Protein AF-C3XSW2-F1 (afdb_monomer_lite)

Radius of gyration: 33.27 Å; chains: 1; bounding box: 40×113×56 Å

Structure (mmCIF, N/CA/C/O backbone):
data_AF-C3XSW2-F1
#
_entry.id   AF-C3XSW2-F1
#
loop_
_atom_site.group_PDB
_atom_site.id
_atom_site.type_symbol
_atom_site.label_atom_id
_atom_site.label_alt_id
_atom_site.label_comp_id
_atom_site.label_asym_id
_atom_site.label_entity_id
_atom_site.label_seq_id
_atom_site.pdbx_PDB_ins_code
_atom_site.Cartn_x
_atom_site.Cartn_y
_atom_site.Cartn_z
_atom_site.occupancy
_atom_site.B_iso_or_equiv
_atom_site.auth_seq_id
_atom_site.auth_comp_id
_atom_site.auth_asym_id
_atom_site.auth_atom_id
_atom_site.pdbx_PDB_model_num
ATOM 1 N N . MET A 1 1 ? -19.775 25.892 4.297 1.00 33.25 1 MET A N 1
ATOM 2 C CA . MET A 1 1 ? -18.597 25.286 3.636 1.00 33.25 1 MET A CA 1
ATOM 3 C C . MET A 1 1 ? -18.849 23.801 3.428 1.00 33.25 1 MET A C 1
ATOM 5 O O . MET A 1 1 ? -18.968 23.072 4.405 1.00 33.25 1 MET A O 1
ATOM 9 N N . GLY A 1 2 ? -19.025 23.357 2.182 1.00 37.53 2 GLY A N 1
ATOM 10 C CA . GLY A 1 2 ? -19.194 21.934 1.876 1.00 37.53 2 GLY A CA 1
ATOM 11 C C . GLY A 1 2 ? -17.889 21.174 2.119 1.00 37.53 2 GLY A C 1
ATOM 12 O O . GLY A 1 2 ? -16.835 21.611 1.667 1.00 37.53 2 GLY A O 1
ATOM 13 N N . GLN A 1 3 ? -17.943 20.050 2.840 1.00 40.97 3 GLN A N 1
ATOM 14 C CA . GLN A 1 3 ? -16.803 19.138 2.960 1.00 40.97 3 GLN A CA 1
ATOM 15 C C . GLN A 1 3 ? -16.431 18.627 1.563 1.00 40.97 3 GLN A C 1
ATOM 17 O O . GLN A 1 3 ? -17.179 17.858 0.959 1.00 40.97 3 GLN A O 1
ATOM 22 N N . LEU A 1 4 ? -15.281 19.055 1.043 1.00 43.41 4 LEU A N 1
ATOM 23 C CA . LEU A 1 4 ? -14.754 18.550 -0.219 1.00 43.41 4 LEU A CA 1
ATOM 24 C C . LEU A 1 4 ? -14.381 17.070 -0.046 1.00 43.41 4 LEU A C 1
ATOM 26 O O . LEU A 1 4 ? -13.428 16.726 0.652 1.00 43.41 4 LEU A O 1
ATOM 30 N N . SER A 1 5 ? -15.139 16.176 -0.681 1.00 53.66 5 SER A N 1
ATOM 31 C CA . SER A 1 5 ? -14.777 14.761 -0.783 1.00 53.66 5 SER A CA 1
ATOM 32 C C . SER A 1 5 ? -13.482 14.590 -1.602 1.00 53.66 5 SER A C 1
ATOM 34 O O . SER A 1 5 ? -13.200 15.421 -2.479 1.00 53.66 5 SER A O 1
ATOM 36 N N . PRO A 1 6 ? -12.703 13.513 -1.369 1.00 58.25 6 PRO A N 1
ATOM 37 C CA . PRO A 1 6 ? -11.558 13.168 -2.212 1.00 58.25 6 PRO A CA 1
ATOM 38 C C . PRO A 1 6 ? -11.951 13.132 -3.694 1.00 58.25 6 PRO A C 1
ATOM 40 O O . PRO A 1 6 ? -13.031 12.629 -4.032 1.00 58.25 6 PRO A O 1
ATOM 43 N N . ARG A 1 7 ? -11.081 13.615 -4.598 1.00 63.88 7 ARG A N 1
ATOM 44 C CA . ARG A 1 7 ? -11.290 13.369 -6.035 1.00 63.88 7 ARG A CA 1
ATOM 45 C C . ARG A 1 7 ? -11.255 11.859 -6.236 1.00 63.88 7 ARG A C 1
ATOM 47 O O . ARG A 1 7 ? -10.303 11.193 -5.832 1.00 63.88 7 ARG A O 1
ATOM 54 N N . ARG A 1 8 ? -12.294 11.317 -6.876 1.00 65.19 8 ARG A N 1
ATOM 55 C CA . ARG A 1 8 ? -12.463 9.870 -7.082 1.00 65.19 8 ARG A CA 1
ATOM 56 C C . ARG A 1 8 ? -11.413 9.257 -8.007 1.00 65.19 8 ARG A C 1
ATOM 58 O O . ARG A 1 8 ? -11.541 8.071 -8.280 1.00 65.19 8 ARG A O 1
ATOM 65 N N . GLY A 1 9 ? -10.404 10.006 -8.452 1.00 67.50 9 GLY A N 1
ATOM 66 C CA . GLY A 1 9 ? -9.441 9.587 -9.460 1.00 67.50 9 GLY A CA 1
ATOM 67 C C . GLY A 1 9 ? -10.068 9.355 -10.828 1.00 67.50 9 GLY A C 1
ATOM 68 O O . GLY A 1 9 ? -11.287 9.413 -10.994 1.00 67.50 9 GLY A O 1
ATOM 69 N N . TYR A 1 10 ? -9.215 9.059 -11.800 1.00 78.94 10 TYR A N 1
ATOM 70 C CA . TYR A 1 10 ? -9.630 8.565 -13.106 1.00 78.94 10 TYR A CA 1
ATOM 71 C C . TYR A 1 10 ? -10.272 7.176 -12.991 1.00 78.94 10 TYR A C 1
ATOM 73 O O . TYR A 1 10 ? -10.196 6.503 -11.955 1.00 78.94 10 TYR A O 1
ATOM 81 N N . ASP A 1 11 ? -10.894 6.717 -14.074 1.00 84.56 11 ASP A N 1
ATOM 82 C CA . ASP A 1 11 ? -11.425 5.362 -14.135 1.00 84.56 11 ASP A CA 1
ATOM 83 C C . ASP A 1 11 ? -10.341 4.293 -13.994 1.00 84.56 11 ASP A C 1
ATOM 85 O O . ASP A 1 11 ? -9.171 4.493 -14.330 1.00 84.56 11 ASP A O 1
ATOM 89 N N . TRP A 1 12 ? -10.745 3.123 -13.491 1.00 89.25 12 TRP A N 1
ATOM 90 C CA . TRP A 1 12 ? -9.833 1.989 -13.425 1.00 89.25 12 TRP A CA 1
ATOM 91 C C . TRP A 1 12 ? -9.467 1.536 -14.833 1.00 89.25 12 TRP A C 1
ATOM 93 O O . TRP A 1 12 ? -10.337 1.163 -15.621 1.00 89.25 12 TRP A O 1
ATOM 103 N N . LYS A 1 13 ? -8.169 1.483 -15.106 1.00 91.44 13 LYS A N 1
ATOM 104 C CA . LYS A 1 13 ? -7.615 0.973 -16.356 1.00 91.44 13 LYS A CA 1
ATOM 105 C C . LYS A 1 13 ? -7.117 -0.446 -16.140 1.00 91.44 13 LYS A C 1
ATOM 107 O O . LYS A 1 13 ? -6.453 -0.730 -15.144 1.00 91.44 13 LYS A O 1
ATOM 112 N N . ARG A 1 14 ? -7.465 -1.349 -17.054 1.00 93.31 14 ARG A N 1
ATOM 113 C CA . ARG A 1 14 ? -6.953 -2.721 -17.038 1.00 93.31 14 ARG A CA 1
ATOM 114 C C . ARG A 1 14 ? -5.487 -2.720 -17.467 1.00 93.31 14 ARG A C 1
ATOM 116 O O . ARG A 1 14 ? -5.123 -2.022 -18.407 1.00 93.31 14 ARG A O 1
ATOM 123 N N . THR A 1 15 ? -4.685 -3.548 -16.812 1.00 94.75 15 THR A N 1
ATOM 124 C CA . THR A 1 15 ? -3.288 -3.812 -17.167 1.00 94.75 15 THR A CA 1
ATOM 125 C C . THR A 1 15 ? -3.147 -5.276 -17.582 1.00 94.75 15 THR A C 1
ATOM 127 O O . THR A 1 15 ? -3.864 -6.147 -17.079 1.00 94.75 15 THR A O 1
ATOM 130 N N . ASP A 1 16 ? -2.256 -5.550 -18.533 1.00 95.62 16 ASP A N 1
ATOM 131 C CA . ASP A 1 16 ? -1.905 -6.901 -18.973 1.00 95.62 16 ASP A CA 1
ATOM 132 C C . ASP A 1 16 ? -1.321 -7.746 -17.828 1.00 95.62 16 ASP A C 1
ATOM 134 O O . ASP A 1 16 ? -0.853 -7.218 -16.819 1.00 95.62 16 ASP A O 1
ATOM 138 N N . GLY A 1 17 ? -1.337 -9.071 -17.990 1.00 95.44 17 GLY A N 1
ATOM 139 C CA . GLY A 1 17 ? -0.829 -10.028 -17.005 1.00 95.44 17 GLY A CA 1
ATOM 140 C C . GLY A 1 17 ? -1.899 -10.620 -16.082 1.00 95.44 17 GLY A C 1
ATOM 141 O O . GLY A 1 17 ? -3.091 -10.322 -16.181 1.00 95.44 17 GLY A O 1
ATOM 142 N N . ALA A 1 18 ? -1.455 -11.516 -15.196 1.00 97.44 18 ALA A N 1
ATOM 143 C CA . ALA A 1 18 ? -2.311 -12.198 -14.232 1.00 97.44 18 ALA A CA 1
ATOM 144 C C . ALA A 1 18 ? -1.595 -12.393 -12.889 1.00 97.44 18 ALA A C 1
ATOM 146 O O . ALA A 1 18 ? -0.602 -13.120 -12.795 1.00 97.44 18 ALA A O 1
ATOM 147 N N . LEU A 1 19 ? -2.120 -11.774 -11.833 1.00 98.44 19 LEU A N 1
ATOM 148 C CA . LEU A 1 19 ? -1.559 -11.835 -10.480 1.00 98.44 19 LEU A CA 1
ATOM 149 C C . LEU A 1 19 ? -2.579 -12.392 -9.481 1.00 98.44 19 LEU A C 1
ATOM 151 O O . LEU A 1 19 ? -3.741 -12.589 -9.801 1.00 98.44 19 LEU A O 1
ATOM 155 N N . LYS A 1 20 ? -2.150 -12.667 -8.248 1.00 97.88 20 LYS A N 1
ATOM 156 C CA . LYS A 1 20 ? -3.050 -12.852 -7.092 1.00 97.88 20 LYS A CA 1
ATOM 157 C C . LYS A 1 20 ? -2.944 -11.708 -6.087 1.00 97.88 20 LYS A C 1
ATOM 159 O O . LYS A 1 20 ? -3.808 -11.556 -5.228 1.00 97.88 20 LYS A O 1
ATOM 164 N N . HIS A 1 21 ? -1.840 -10.969 -6.141 1.00 98.19 21 HIS A N 1
ATOM 165 C CA . HIS A 1 21 ? -1.529 -9.867 -5.251 1.00 98.19 21 HIS A CA 1
ATOM 166 C C . HIS A 1 21 ? -0.540 -8.926 -5.937 1.00 98.19 21 HIS A C 1
ATOM 168 O O . HIS A 1 21 ? 0.328 -9.381 -6.683 1.00 98.19 21 HIS A O 1
ATOM 174 N N . VAL A 1 22 ? -0.726 -7.633 -5.706 1.00 98.38 22 VAL A N 1
ATOM 175 C CA . VAL A 1 22 ? 0.028 -6.529 -6.297 1.00 98.38 22 VAL A CA 1
ATOM 176 C C . VAL A 1 22 ? 0.293 -5.517 -5.191 1.00 98.38 22 VAL A C 1
ATOM 178 O O . VAL A 1 22 ? -0.558 -5.371 -4.312 1.00 98.38 22 VAL A O 1
ATOM 181 N N . SER A 1 23 ? 1.444 -4.859 -5.248 1.00 98.44 23 SER A N 1
ATOM 182 C CA . SER A 1 23 ? 1.790 -3.736 -4.387 1.00 98.44 23 SER A CA 1
ATOM 183 C C . SER A 1 23 ? 2.544 -2.665 -5.173 1.00 98.44 23 SER A C 1
ATOM 185 O O . SER A 1 23 ? 3.194 -2.971 -6.179 1.00 98.44 23 SER A O 1
ATOM 187 N N . VAL A 1 24 ? 2.399 -1.412 -4.748 1.00 97.50 24 VAL A N 1
ATOM 188 C CA . VAL A 1 24 ? 2.949 -0.223 -5.403 1.00 97.50 24 VAL A CA 1
ATOM 189 C C . VAL A 1 24 ? 3.649 0.681 -4.388 1.00 97.50 24 VAL A C 1
ATOM 191 O O . VAL A 1 24 ? 3.133 0.944 -3.309 1.00 97.50 24 VAL A O 1
ATOM 194 N N . GLY A 1 25 ? 4.810 1.196 -4.774 1.00 96.56 25 GLY A N 1
ATOM 195 C CA . GLY A 1 25 ? 5.536 2.257 -4.079 1.00 96.56 25 GLY A CA 1
ATOM 196 C C . GLY A 1 25 ? 6.608 2.833 -5.002 1.00 96.56 25 GLY A C 1
ATOM 197 O O . GLY A 1 25 ? 6.670 2.456 -6.175 1.00 96.56 25 GLY A O 1
ATOM 198 N N . ALA A 1 26 ? 7.488 3.698 -4.496 1.00 94.44 26 ALA A N 1
ATOM 199 C CA . ALA A 1 26 ? 8.492 4.344 -5.349 1.00 94.44 26 ALA A CA 1
ATOM 200 C C . ALA A 1 26 ? 9.531 3.355 -5.923 1.00 94.44 26 ALA A C 1
ATOM 202 O O . ALA A 1 26 ? 10.081 3.598 -6.996 1.00 94.44 26 ALA A O 1
ATOM 203 N N . ALA A 1 27 ? 9.723 2.181 -5.304 1.00 96.56 27 ALA A N 1
ATOM 204 C CA . ALA A 1 27 ? 10.510 1.082 -5.884 1.00 96.56 27 ALA A CA 1
ATOM 205 C C . ALA A 1 27 ? 9.772 0.332 -7.025 1.00 96.56 27 ALA A C 1
ATOM 207 O O . ALA A 1 27 ? 10.235 -0.703 -7.520 1.00 96.56 27 ALA A O 1
ATOM 208 N N . GLY A 1 28 ? 8.626 0.863 -7.453 1.00 96.88 28 GLY A N 1
ATOM 209 C CA . GLY A 1 28 ? 7.806 0.442 -8.577 1.00 96.88 28 GLY A CA 1
ATOM 210 C C . GLY A 1 28 ? 6.669 -0.503 -8.213 1.00 96.88 28 GLY A C 1
ATOM 211 O O . GLY A 1 28 ? 6.340 -0.728 -7.050 1.00 96.88 28 GLY A O 1
ATOM 212 N N . VAL A 1 29 ? 6.035 -1.070 -9.237 1.00 98.06 29 VAL A N 1
ATOM 213 C CA . VAL A 1 29 ? 4.895 -1.975 -9.060 1.00 98.06 29 VAL A CA 1
ATOM 214 C C . VAL A 1 29 ? 5.380 -3.416 -9.101 1.00 98.06 29 VAL A C 1
ATOM 216 O O . VAL A 1 29 ? 5.974 -3.872 -10.082 1.00 98.06 29 VAL A O 1
ATOM 219 N N . TRP A 1 30 ? 5.092 -4.154 -8.036 1.00 98.69 30 TRP A N 1
ATOM 220 C CA . TRP A 1 30 ? 5.464 -5.553 -7.882 1.00 98.69 30 TRP A CA 1
ATOM 221 C C . TRP A 1 30 ? 4.235 -6.418 -7.660 1.00 98.69 30 TRP A C 1
ATOM 223 O O . TRP A 1 30 ? 3.189 -5.968 -7.200 1.00 98.69 30 TRP A O 1
ATOM 233 N N . GLY A 1 31 ? 4.355 -7.702 -7.968 1.00 98.62 31 GLY A N 1
ATOM 234 C CA . GLY A 1 31 ? 3.256 -8.626 -7.775 1.00 98.62 31 GLY A CA 1
ATOM 235 C C . GLY A 1 31 ? 3.684 -10.072 -7.681 1.00 98.62 31 GLY A C 1
ATOM 236 O O . GLY A 1 31 ? 4.779 -10.460 -8.083 1.00 98.62 31 GLY A O 1
ATOM 237 N N . VAL A 1 32 ? 2.776 -10.887 -7.159 1.00 98.75 32 VAL A N 1
ATOM 238 C CA . VAL A 1 32 ? 2.910 -12.343 -7.142 1.00 98.75 32 VAL A CA 1
ATOM 239 C C . VAL A 1 32 ? 1.697 -12.985 -7.790 1.00 98.75 32 VAL A C 1
ATOM 241 O O . VAL A 1 32 ? 0.566 -12.533 -7.597 1.00 98.75 32 VAL A O 1
ATOM 244 N N . ASN A 1 33 ? 1.905 -14.061 -8.545 1.00 98.38 33 ASN A N 1
ATOM 245 C CA . ASN A 1 33 ? 0.813 -14.825 -9.152 1.00 98.38 33 ASN A CA 1
ATOM 246 C C . ASN A 1 33 ? 0.352 -15.999 -8.267 1.00 98.38 33 ASN A C 1
ATOM 248 O O . ASN A 1 33 ? 0.892 -16.257 -7.186 1.00 98.38 33 ASN A O 1
ATOM 252 N N . LYS A 1 34 ? -0.666 -16.743 -8.722 1.00 97.44 34 LYS A N 1
ATOM 253 C CA . LYS A 1 34 ? -1.222 -17.894 -7.985 1.00 97.44 34 LYS A CA 1
ATOM 254 C C . LYS A 1 34 ? -0.196 -18.992 -7.664 1.00 97.44 34 LYS A C 1
ATOM 256 O O . LYS A 1 34 ? -0.322 -19.642 -6.633 1.00 97.44 34 LYS A O 1
ATOM 261 N N . HIS A 1 35 ? 0.847 -19.132 -8.483 1.00 97.81 35 HIS A N 1
ATOM 262 C CA . HIS A 1 35 ? 1.946 -20.089 -8.301 1.00 97.81 35 HIS A CA 1
ATOM 263 C C . HIS A 1 35 ? 3.098 -19.543 -7.439 1.00 97.81 35 HIS A C 1
ATOM 265 O O . HIS A 1 35 ? 4.119 -20.213 -7.271 1.00 97.81 35 HIS A O 1
ATOM 271 N N . GLY A 1 36 ? 2.947 -18.323 -6.917 1.00 98.31 36 GLY A N 1
ATOM 272 C CA . GLY A 1 36 ? 3.938 -17.626 -6.107 1.00 98.31 36 GLY A CA 1
ATOM 273 C C . GLY A 1 36 ? 5.116 -17.055 -6.892 1.00 98.31 36 GLY A C 1
ATOM 274 O O . GLY A 1 36 ? 6.075 -16.616 -6.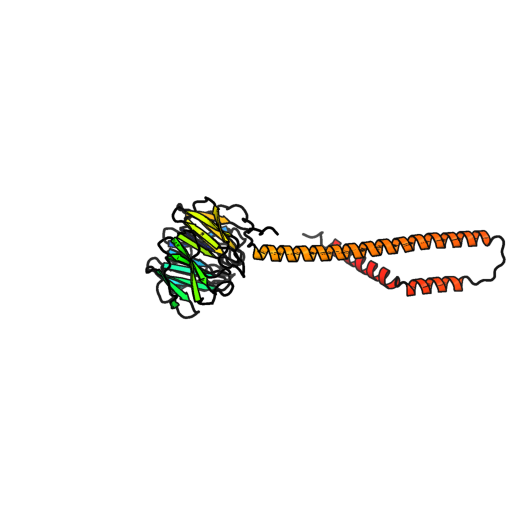269 1.00 98.31 36 GLY A O 1
ATOM 275 N N . MET A 1 37 ? 5.065 -17.055 -8.228 1.00 98.75 37 MET A N 1
ATOM 276 C CA . MET A 1 37 ? 6.089 -16.400 -9.046 1.00 98.75 37 MET A CA 1
ATOM 277 C C . MET A 1 37 ? 5.993 -14.886 -8.862 1.00 98.75 37 MET A C 1
ATOM 279 O O . MET A 1 37 ? 4.883 -14.351 -8.787 1.00 98.75 37 MET A O 1
ATOM 283 N N . ILE A 1 38 ? 7.148 -14.232 -8.783 1.00 98.88 38 ILE A N 1
ATOM 284 C CA . ILE A 1 38 ? 7.284 -12.807 -8.483 1.00 98.88 38 ILE A CA 1
ATOM 285 C C . ILE A 1 38 ? 7.515 -12.052 -9.788 1.00 98.88 38 ILE A C 1
ATOM 287 O O . ILE A 1 38 ? 8.287 -12.504 -10.636 1.00 98.88 38 ILE A O 1
ATOM 291 N N . TYR A 1 39 ? 6.871 -10.900 -9.934 1.00 98.81 39 TYR A N 1
ATOM 292 C CA . TYR A 1 39 ? 7.017 -10.039 -11.097 1.00 98.81 39 TYR A CA 1
ATOM 293 C C . TYR A 1 39 ? 7.201 -8.583 -10.688 1.00 98.81 39 TYR A C 1
ATOM 295 O O . TYR A 1 39 ? 6.577 -8.114 -9.738 1.00 98.81 39 TYR A O 1
ATOM 303 N N . TYR A 1 40 ? 8.026 -7.882 -11.455 1.00 98.62 40 TYR A N 1
ATOM 304 C CA . TYR A 1 40 ? 8.210 -6.437 -11.416 1.00 98.62 40 TYR A CA 1
ATOM 305 C C . TYR A 1 40 ? 7.647 -5.818 -12.702 1.00 98.62 40 TYR A C 1
ATOM 307 O O . TYR A 1 40 ? 7.827 -6.381 -13.786 1.00 98.62 40 TYR A O 1
ATOM 315 N N . ARG A 1 41 ? 6.957 -4.679 -12.603 1.00 98.06 41 ARG A N 1
ATOM 316 C CA . ARG A 1 41 ? 6.446 -3.929 -13.755 1.00 98.06 41 ARG A CA 1
ATOM 317 C C . ARG A 1 41 ? 7.526 -2.976 -14.267 1.00 98.06 41 ARG A C 1
ATOM 319 O O . ARG A 1 41 ? 7.775 -1.928 -13.676 1.00 98.06 41 ARG A O 1
ATOM 326 N N . VAL A 1 42 ? 8.149 -3.330 -15.385 1.00 97.56 42 VAL A N 1
ATOM 327 C CA . VAL A 1 42 ? 9.257 -2.570 -15.979 1.00 97.56 42 VAL A CA 1
ATOM 328 C C . VAL A 1 42 ? 8.828 -1.139 -16.299 1.00 97.56 42 VAL A C 1
ATOM 330 O O . VAL A 1 42 ? 7.775 -0.934 -16.903 1.00 97.56 42 VAL A O 1
ATOM 333 N N . GLY A 1 43 ? 9.662 -0.172 -15.907 1.00 95.88 43 GLY A N 1
ATOM 334 C CA . GLY A 1 43 ? 9.453 1.255 -16.162 1.00 95.88 43 GLY A CA 1
ATOM 335 C C . GLY A 1 43 ? 8.613 1.980 -15.109 1.00 95.88 43 GLY A C 1
ATOM 336 O O . GLY A 1 43 ? 8.148 3.071 -15.393 1.00 95.88 43 GLY A O 1
ATOM 337 N N . THR A 1 44 ? 8.384 1.383 -13.932 1.00 96.25 44 THR A N 1
ATOM 338 C CA . THR A 1 44 ? 7.597 2.002 -12.839 1.00 96.25 44 THR A CA 1
ATOM 339 C C . THR A 1 44 ? 8.431 2.441 -11.634 1.00 96.25 44 THR A C 1
ATOM 341 O O . THR A 1 44 ? 7.885 2.944 -10.661 1.00 96.25 44 THR A O 1
ATOM 344 N N . TYR A 1 45 ? 9.746 2.211 -11.648 1.00 96.44 45 TYR A N 1
ATOM 345 C CA . TYR A 1 45 ? 10.625 2.660 -10.565 1.00 96.44 45 TYR A CA 1
ATOM 346 C C . TYR A 1 45 ? 10.774 4.181 -10.614 1.00 96.44 45 TYR A C 1
ATOM 348 O O . TYR A 1 45 ? 11.025 4.722 -11.687 1.00 96.44 45 TYR A O 1
ATOM 356 N N . GLY A 1 46 ? 10.642 4.858 -9.474 1.00 93.38 46 GLY A N 1
ATOM 357 C CA . GLY A 1 46 ? 10.761 6.315 -9.349 1.00 93.38 46 GLY A CA 1
ATOM 358 C C . GLY A 1 46 ? 9.591 7.105 -9.943 1.00 93.38 46 GLY A C 1
ATOM 359 O O . GLY A 1 46 ? 9.297 8.194 -9.466 1.00 93.38 46 GLY A O 1
ATOM 360 N N . ASP A 1 47 ? 8.883 6.538 -10.918 1.00 91.25 47 ASP A N 1
ATOM 361 C CA . ASP A 1 47 ? 7.681 7.105 -11.515 1.00 91.25 47 ASP A CA 1
ATOM 362 C C . ASP A 1 47 ? 6.495 6.154 -11.341 1.00 91.25 47 ASP A C 1
ATOM 364 O O . ASP A 1 47 ? 6.244 5.243 -12.136 1.00 91.25 47 ASP A O 1
ATOM 368 N N . GLU A 1 48 ? 5.721 6.391 -10.287 1.00 87.31 48 GLU A N 1
ATOM 369 C CA . GLU A 1 48 ? 4.500 5.633 -10.052 1.00 87.31 48 GLU A CA 1
ATOM 370 C C . GLU A 1 48 ? 3.432 5.959 -11.113 1.00 87.31 48 GLU A C 1
ATOM 372 O O . GLU A 1 48 ? 2.573 5.125 -11.407 1.00 87.31 48 GLU A O 1
ATOM 377 N N . ASN A 1 49 ? 3.436 7.147 -11.734 1.00 86.44 49 ASN A N 1
ATOM 378 C CA . ASN A 1 49 ? 2.456 7.539 -12.762 1.00 86.44 49 ASN A CA 1
ATOM 379 C C . ASN A 1 49 ? 2.620 6.739 -14.053 1.00 86.44 49 ASN A C 1
ATOM 381 O O . ASN A 1 49 ? 1.606 6.424 -14.689 1.00 86.44 49 ASN A O 1
ATOM 385 N N . SER A 1 50 ? 3.832 6.269 -14.340 1.00 89.75 50 SER A N 1
ATOM 386 C CA . SER A 1 50 ? 4.109 5.330 -15.421 1.00 89.75 50 SER A CA 1
ATOM 387 C C . SER A 1 50 ? 3.141 4.141 -15.448 1.00 89.75 50 SER A C 1
ATOM 389 O O . SER A 1 50 ? 2.809 3.496 -14.445 1.00 89.75 50 SER A O 1
ATOM 391 N N . VAL A 1 51 ? 2.667 3.816 -16.648 1.00 86.44 51 VAL A N 1
ATOM 392 C CA . VAL A 1 51 ? 1.883 2.597 -16.907 1.00 86.44 51 VAL A CA 1
ATOM 393 C C . VAL A 1 51 ? 2.769 1.343 -16.950 1.00 86.44 51 VAL A C 1
ATOM 395 O O . VAL A 1 51 ? 2.276 0.218 -16.798 1.00 86.44 51 VAL A O 1
ATOM 398 N N . GLY A 1 52 ? 4.082 1.532 -17.117 1.00 93.19 52 GLY A N 1
ATOM 399 C CA . GLY A 1 52 ? 5.063 0.480 -17.347 1.00 93.19 52 GLY A CA 1
ATOM 400 C C . GLY A 1 52 ? 4.830 -0.306 -18.641 1.00 93.19 52 GLY A C 1
ATOM 401 O O . GLY A 1 52 ? 3.735 -0.327 -19.204 1.00 93.19 52 GLY A O 1
ATOM 402 N N . SER A 1 53 ? 5.861 -1.008 -19.102 1.00 94.00 53 SER A N 1
ATOM 403 C CA . SER A 1 53 ? 5.844 -1.677 -20.410 1.00 94.00 53 SER A CA 1
ATOM 404 C C . SER A 1 53 ? 5.493 -3.163 -20.342 1.00 94.00 53 SER A C 1
ATOM 406 O O . SER A 1 53 ? 4.735 -3.657 -21.170 1.00 94.00 53 SER A O 1
ATOM 408 N N . ARG A 1 54 ? 6.034 -3.900 -19.362 1.00 96.56 54 ARG A N 1
ATOM 409 C CA . ARG A 1 54 ? 5.834 -5.355 -19.234 1.00 96.56 54 ARG A CA 1
ATOM 410 C C . ARG A 1 54 ? 6.086 -5.869 -17.823 1.00 96.56 54 ARG A C 1
ATOM 412 O O . ARG A 1 54 ? 6.765 -5.226 -17.025 1.00 96.56 54 ARG A O 1
ATOM 419 N N . TRP A 1 55 ? 5.611 -7.079 -17.543 1.00 98.31 55 TRP A N 1
ATOM 420 C CA . TRP A 1 55 ? 5.984 -7.828 -16.342 1.00 98.31 55 TRP A CA 1
ATOM 421 C C . TRP A 1 55 ? 7.286 -8.606 -16.562 1.00 98.31 55 TRP A C 1
ATOM 423 O O . TRP A 1 55 ? 7.377 -9.457 -17.445 1.00 98.31 55 TRP A O 1
ATOM 433 N N . GLN A 1 56 ? 8.301 -8.333 -15.747 1.00 98.31 56 GLN A N 1
ATOM 434 C CA . GLN A 1 56 ? 9.556 -9.077 -15.699 1.00 98.31 56 GLN A CA 1
ATOM 435 C C . GLN A 1 56 ? 9.530 -10.056 -14.529 1.00 98.31 56 GLN A C 1
ATOM 437 O O . GLN A 1 56 ? 9.273 -9.656 -13.395 1.00 98.31 56 GLN A O 1
ATOM 442 N N . SER A 1 57 ? 9.816 -11.334 -14.785 1.00 98.38 57 SER A N 1
ATOM 443 C CA . SER A 1 57 ? 9.946 -12.331 -13.722 1.00 98.38 57 SER A CA 1
ATOM 444 C C . SER A 1 57 ? 11.160 -12.037 -12.847 1.00 98.38 57 SER A C 1
ATOM 446 O O . SER A 1 57 ? 12.256 -11.808 -13.360 1.00 98.38 57 SER A O 1
ATOM 448 N N . VAL A 1 58 ? 10.979 -12.132 -11.536 1.00 98.69 58 VAL A N 1
ATOM 449 C CA . VAL A 1 58 ? 12.047 -11.992 -10.549 1.00 98.69 58 VAL A CA 1
ATOM 450 C C . VAL A 1 58 ? 12.183 -13.302 -9.779 1.00 98.69 58 VAL A C 1
ATOM 452 O O . VAL A 1 58 ? 11.192 -13.896 -9.356 1.00 98.69 58 VAL A O 1
ATOM 455 N N . ALA A 1 59 ? 13.420 -13.773 -9.608 1.00 98.12 59 ALA A N 1
ATOM 456 C CA . ALA A 1 59 ? 13.705 -15.028 -8.918 1.00 98.12 59 ALA A CA 1
ATOM 457 C C . ALA A 1 59 ? 13.156 -15.041 -7.480 1.00 98.12 59 ALA A C 1
ATOM 459 O O . ALA A 1 59 ? 13.236 -14.040 -6.764 1.00 98.12 59 ALA A O 1
ATOM 460 N N . GLY A 1 60 ? 12.650 -16.200 -7.053 1.00 97.88 60 GLY A N 1
ATOM 461 C CA . GLY A 1 60 ? 12.057 -16.428 -5.734 1.00 97.88 60 GLY A CA 1
ATOM 462 C C . GLY A 1 60 ? 10.600 -16.887 -5.811 1.00 97.88 60 GLY A C 1
ATOM 463 O O . GLY A 1 60 ? 10.002 -16.947 -6.887 1.00 97.88 60 GLY A O 1
ATOM 464 N N . ARG A 1 61 ? 10.024 -17.239 -4.654 1.00 98.56 61 ARG A N 1
ATOM 465 C CA . ARG A 1 61 ? 8.606 -17.604 -4.533 1.00 98.56 61 ARG A CA 1
ATOM 466 C C . ARG A 1 61 ? 7.985 -16.982 -3.290 1.00 98.56 61 ARG A C 1
ATOM 468 O O . ARG A 1 61 ? 8.432 -17.254 -2.179 1.00 98.56 61 ARG A O 1
ATOM 475 N N . LEU A 1 62 ? 6.934 -16.189 -3.479 1.00 98.81 62 LEU A N 1
ATOM 476 C CA . LEU A 1 62 ? 6.254 -15.462 -2.407 1.00 98.81 62 LEU A CA 1
ATOM 477 C C . LEU A 1 62 ? 4.733 -15.620 -2.493 1.00 98.81 62 LEU A C 1
ATOM 479 O O . LEU A 1 62 ? 4.150 -15.855 -3.552 1.00 98.81 62 LEU A O 1
ATOM 483 N N . THR A 1 63 ? 4.064 -15.503 -1.354 1.00 98.56 63 THR A N 1
ATOM 484 C CA . THR A 1 63 ? 2.602 -15.475 -1.260 1.00 98.56 63 THR A CA 1
ATOM 485 C C . THR A 1 63 ? 2.048 -14.065 -1.133 1.00 98.56 63 THR A C 1
ATOM 487 O O . THR A 1 63 ? 0.905 -13.848 -1.542 1.00 98.56 63 THR A O 1
ATOM 490 N N . HIS A 1 64 ? 2.861 -13.130 -0.645 1.00 98.69 64 HIS A N 1
ATOM 491 C CA . HIS A 1 64 ? 2.534 -11.726 -0.443 1.00 98.69 64 HIS A CA 1
ATOM 492 C C . HIS A 1 64 ? 3.806 -10.877 -0.591 1.00 98.69 64 HIS A C 1
ATOM 494 O O . HIS A 1 64 ? 4.899 -11.356 -0.272 1.00 98.69 64 HIS A O 1
ATOM 500 N N . ILE A 1 65 ? 3.667 -9.656 -1.103 1.00 98.81 65 ILE A N 1
ATOM 501 C CA . ILE A 1 65 ? 4.770 -8.743 -1.418 1.00 98.81 65 ILE A CA 1
ATOM 502 C C . ILE A 1 65 ? 4.296 -7.315 -1.158 1.00 98.81 65 ILE A C 1
ATOM 504 O O . ILE A 1 65 ? 3.170 -6.997 -1.517 1.00 98.81 65 ILE A O 1
ATOM 508 N N . SER A 1 66 ? 5.131 -6.485 -0.545 1.00 98.81 66 SER A N 1
ATOM 509 C CA . SER A 1 66 ? 4.830 -5.078 -0.285 1.00 98.81 66 SER A CA 1
ATOM 510 C C . SER A 1 66 ? 6.044 -4.211 -0.611 1.00 98.81 66 SER A C 1
ATOM 512 O O . SER A 1 66 ? 7.194 -4.641 -0.433 1.00 98.81 66 SER A O 1
ATOM 514 N N . VAL A 1 67 ? 5.783 -3.031 -1.168 1.00 98.38 67 VAL A N 1
ATOM 515 C CA . VAL A 1 67 ? 6.780 -2.167 -1.802 1.00 98.38 67 VAL A CA 1
ATOM 516 C C . VAL A 1 67 ? 6.880 -0.835 -1.065 1.00 98.38 67 VAL A C 1
ATOM 518 O O . VAL A 1 67 ? 5.905 -0.113 -0.912 1.00 98.38 67 VAL A O 1
ATOM 521 N N . GLY A 1 68 ? 8.093 -0.512 -0.626 1.00 96.56 68 GLY A N 1
ATOM 522 C CA . GLY A 1 68 ? 8.440 0.766 -0.022 1.00 96.56 68 GLY A CA 1
ATOM 523 C C . GLY A 1 68 ? 8.971 1.778 -1.040 1.00 96.56 68 GLY A C 1
ATOM 524 O O . GLY A 1 68 ? 8.768 1.666 -2.252 1.00 96.56 68 GLY A O 1
ATOM 525 N N . ARG A 1 69 ? 9.723 2.754 -0.533 1.00 93.00 69 ARG A N 1
ATOM 526 C CA . ARG A 1 69 ? 10.424 3.757 -1.341 1.00 93.00 69 ARG A CA 1
ATOM 527 C C . ARG A 1 69 ? 11.544 3.135 -2.183 1.00 93.00 69 ARG A C 1
ATOM 529 O O . ARG A 1 69 ? 11.660 3.394 -3.370 1.00 93.00 69 ARG A O 1
ATOM 536 N N . ASP A 1 70 ? 1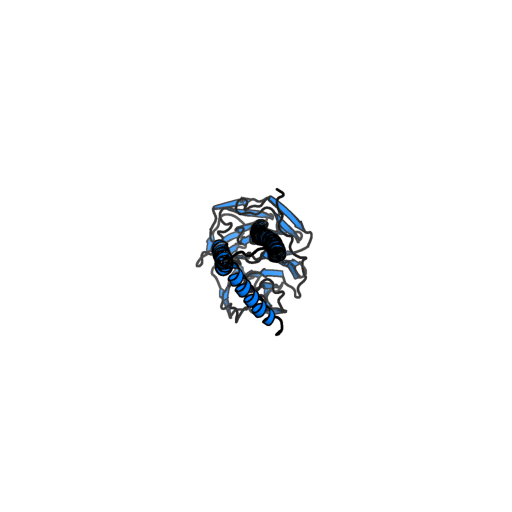2.364 2.312 -1.546 1.00 91.25 70 ASP A N 1
ATOM 537 C CA . ASP A 1 70 ? 13.588 1.702 -2.088 1.00 91.25 70 ASP A CA 1
ATOM 538 C C . ASP A 1 70 ? 13.769 0.251 -1.598 1.00 91.25 70 ASP A C 1
ATOM 540 O O . ASP A 1 70 ? 14.785 -0.400 -1.841 1.00 91.25 70 ASP A O 1
ATOM 544 N N . VAL A 1 71 ? 12.760 -0.285 -0.910 1.00 96.38 71 VAL A N 1
ATOM 545 C CA . VAL A 1 71 ? 12.761 -1.641 -0.361 1.00 96.38 71 VAL A CA 1
ATOM 546 C C . VAL A 1 71 ? 11.567 -2.427 -0.872 1.00 96.38 71 VAL A C 1
ATOM 548 O O . VAL A 1 71 ? 10.485 -1.893 -1.089 1.00 96.38 71 VAL A O 1
ATOM 551 N N . VAL A 1 72 ? 11.743 -3.738 -0.998 1.00 98.69 72 VAL A N 1
ATOM 552 C CA . VAL A 1 72 ? 10.648 -4.673 -1.261 1.00 98.69 72 VAL A CA 1
ATOM 553 C C . VAL A 1 72 ? 10.720 -5.775 -0.223 1.00 98.69 72 VAL A C 1
ATOM 555 O O . VAL A 1 72 ? 11.770 -6.395 -0.027 1.00 98.69 72 VAL A O 1
ATOM 558 N N . TRP A 1 73 ? 9.603 -6.018 0.449 1.00 98.88 73 TRP A N 1
ATOM 559 C CA . TRP A 1 73 ? 9.458 -7.087 1.425 1.00 98.88 73 TRP A CA 1
ATOM 560 C C . TRP A 1 73 ? 8.454 -8.108 0.930 1.00 98.88 73 TRP A C 1
ATOM 562 O O . TRP A 1 73 ? 7.543 -7.803 0.168 1.00 98.88 73 TRP A O 1
ATOM 572 N N . GLY A 1 74 ? 8.597 -9.342 1.384 1.00 98.81 74 GLY A N 1
ATOM 573 C CA . GLY A 1 74 ? 7.614 -10.361 1.085 1.00 98.81 74 GLY A CA 1
ATOM 574 C C . GLY A 1 74 ? 7.699 -11.551 2.009 1.00 98.81 74 GLY A C 1
ATOM 575 O O . GLY A 1 74 ? 8.682 -11.756 2.723 1.00 98.81 74 GLY A O 1
ATOM 576 N N . VAL A 1 75 ? 6.642 -12.352 1.976 1.00 98.88 75 VAL A N 1
ATOM 577 C CA . VAL A 1 75 ? 6.566 -13.601 2.730 1.00 98.88 75 VAL A CA 1
ATOM 578 C C . VAL A 1 75 ? 6.276 -14.777 1.810 1.00 98.88 75 VAL A C 1
ATOM 580 O O . VAL A 1 75 ? 5.583 -14.651 0.801 1.00 98.88 75 VAL A O 1
ATOM 583 N N . SER A 1 76 ? 6.853 -15.927 2.137 1.00 98.81 76 SER A N 1
ATOM 584 C CA . SER A 1 76 ? 6.683 -17.184 1.395 1.00 98.81 76 SER A CA 1
ATOM 585 C C . SER A 1 76 ? 5.464 -17.986 1.870 1.00 98.81 76 SER A C 1
ATOM 587 O O . SER A 1 76 ? 4.685 -17.531 2.705 1.00 98.81 76 SER A O 1
ATOM 589 N N . ALA A 1 77 ? 5.265 -19.186 1.320 1.00 98.31 77 ALA A N 1
ATOM 590 C CA . ALA A 1 77 ? 4.190 -20.084 1.751 1.00 98.31 77 ALA A CA 1
ATOM 591 C C . ALA A 1 77 ? 4.399 -20.635 3.173 1.00 98.31 77 ALA A C 1
ATOM 593 O O . ALA A 1 77 ? 3.423 -20.901 3.867 1.00 98.31 77 ALA A O 1
ATOM 594 N N . ASP A 1 78 ? 5.654 -20.732 3.623 1.00 98.38 78 ASP A N 1
ATOM 595 C CA . ASP A 1 78 ? 6.030 -21.231 4.954 1.00 98.38 78 ASP A CA 1
ATOM 596 C C . ASP A 1 78 ? 6.107 -20.122 6.021 1.00 98.38 78 ASP A C 1
ATOM 598 O O . ASP A 1 78 ? 6.738 -20.293 7.075 1.00 98.38 78 ASP A O 1
ATOM 602 N N . ASP A 1 79 ? 5.505 -18.966 5.725 1.00 98.81 79 ASP A N 1
ATOM 603 C CA . ASP A 1 79 ? 5.556 -17.719 6.492 1.00 98.81 79 ASP A CA 1
ATOM 604 C C . ASP A 1 79 ? 6.990 -17.153 6.674 1.00 98.81 79 ASP A C 1
ATOM 606 O O . ASP A 1 79 ? 7.208 -16.285 7.516 1.00 98.81 79 ASP A O 1
ATOM 610 N N . ASN A 1 80 ? 8.001 -17.613 5.915 1.00 98.88 80 ASN A N 1
ATOM 611 C CA . ASN A 1 80 ? 9.350 -17.019 5.978 1.00 98.88 80 ASN A CA 1
ATOM 612 C C . ASN A 1 80 ? 9.361 -15.622 5.352 1.00 98.88 80 ASN A C 1
ATOM 614 O O . ASN A 1 80 ? 8.758 -15.434 4.294 1.00 98.88 80 ASN A O 1
ATOM 618 N N . ILE A 1 81 ? 10.093 -14.700 5.978 1.00 98.88 81 ILE A N 1
ATOM 619 C CA . ILE A 1 81 ? 10.167 -13.281 5.618 1.00 98.88 81 ILE A CA 1
ATOM 620 C C . ILE A 1 81 ? 11.428 -13.016 4.797 1.00 98.88 81 ILE A C 1
ATOM 622 O O . ILE A 1 81 ? 12.514 -13.488 5.145 1.00 98.88 81 ILE A O 1
ATOM 626 N N . TYR A 1 82 ? 11.294 -12.227 3.737 1.00 98.88 82 TYR A N 1
ATOM 627 C CA . TYR A 1 82 ? 12.392 -11.839 2.863 1.00 98.88 82 TYR A CA 1
ATOM 628 C C . TYR A 1 82 ? 12.363 -10.341 2.575 1.00 98.88 82 TYR A C 1
ATOM 630 O O . TYR A 1 82 ? 11.297 -9.759 2.379 1.00 98.88 82 TYR A O 1
ATOM 638 N N . ARG A 1 83 ? 13.552 -9.744 2.499 1.00 98.50 83 ARG A N 1
ATOM 639 C CA . ARG A 1 83 ? 13.784 -8.377 2.031 1.00 98.50 83 ARG A CA 1
ATOM 640 C C . ARG A 1 83 ? 14.649 -8.429 0.776 1.00 98.50 83 ARG A C 1
ATOM 642 O O . ARG A 1 83 ? 15.680 -9.104 0.770 1.00 98.50 83 ARG A O 1
ATOM 649 N N . ARG A 1 84 ? 14.231 -7.750 -0.289 1.00 98.12 84 ARG A N 1
ATOM 650 C CA . ARG A 1 84 ? 15.002 -7.624 -1.531 1.00 98.12 84 ARG A CA 1
ATOM 651 C C . ARG A 1 84 ? 16.204 -6.700 -1.303 1.00 98.12 84 ARG A C 1
ATOM 653 O O . ARG A 1 84 ? 16.117 -5.756 -0.523 1.00 98.12 84 ARG A O 1
ATOM 660 N N . THR A 1 85 ? 17.321 -6.967 -1.969 1.00 96.75 85 THR A N 1
ATOM 661 C CA . THR A 1 85 ? 18.553 -6.165 -1.889 1.00 96.75 85 THR A CA 1
ATOM 662 C C . THR A 1 85 ? 18.999 -5.677 -3.259 1.00 96.75 85 THR A C 1
ATOM 664 O O . THR A 1 85 ? 18.682 -6.300 -4.271 1.00 96.75 85 THR A O 1
ATOM 667 N N . GLY A 1 86 ? 19.773 -4.589 -3.281 1.00 96.50 86 GLY A N 1
ATOM 668 C CA . GLY A 1 86 ? 20.409 -4.061 -4.492 1.00 96.50 86 GLY A CA 1
ATOM 669 C C . GLY A 1 86 ? 19.461 -3.370 -5.470 1.00 96.50 86 GLY A C 1
ATOM 670 O O . GLY A 1 86 ? 19.823 -3.237 -6.634 1.00 96.50 86 GLY A O 1
ATOM 671 N N . ILE A 1 87 ? 18.256 -2.996 -5.025 1.00 96.94 87 ILE A N 1
ATOM 672 C CA . ILE A 1 87 ? 17.321 -2.185 -5.812 1.00 96.94 87 ILE A CA 1
ATOM 673 C C . ILE A 1 87 ? 17.936 -0.795 -6.001 1.00 96.94 87 ILE A C 1
ATOM 675 O O . ILE A 1 87 ? 18.382 -0.181 -5.035 1.00 96.94 87 ILE A O 1
ATOM 679 N N . SER A 1 88 ? 17.956 -0.312 -7.238 1.00 95.50 88 SER A N 1
ATOM 680 C CA . SER A 1 88 ? 18.358 1.050 -7.589 1.00 95.50 88 SER A CA 1
ATOM 681 C C . SER A 1 88 ? 17.694 1.477 -8.896 1.00 95.50 88 SER A C 1
ATOM 683 O O . SER A 1 88 ? 17.055 0.664 -9.564 1.00 95.50 88 SER A O 1
ATOM 685 N N . MET A 1 89 ? 17.894 2.728 -9.310 1.00 93.00 89 MET A N 1
ATOM 686 C CA . MET A 1 89 ? 17.420 3.207 -10.612 1.00 93.00 89 MET A CA 1
ATOM 687 C C . MET A 1 89 ? 18.028 2.413 -11.783 1.00 93.00 89 MET A C 1
ATOM 689 O O . MET A 1 89 ? 17.328 2.099 -12.740 1.00 93.00 89 MET A O 1
ATOM 693 N N . GLN A 1 90 ? 19.307 2.029 -11.691 1.00 95.38 90 GLN A N 1
ATOM 694 C CA . GLN A 1 90 ? 20.000 1.234 -12.716 1.00 95.38 90 GLN A CA 1
ATOM 695 C C . GLN A 1 90 ? 19.685 -0.266 -12.613 1.00 95.38 90 GLN A C 1
ATOM 697 O O . GLN A 1 90 ? 19.823 -0.997 -13.591 1.00 95.38 90 GLN A O 1
ATOM 702 N N . ASN A 1 91 ? 19.247 -0.739 -11.441 1.00 96.56 91 ASN A N 1
ATOM 703 C CA . ASN A 1 91 ? 18.802 -2.114 -11.234 1.00 96.56 91 ASN A CA 1
ATOM 704 C C . ASN A 1 91 ? 17.474 -2.174 -10.456 1.00 96.56 91 ASN A C 1
ATOM 706 O O . ASN A 1 91 ? 17.457 -2.577 -9.285 1.00 96.56 91 ASN A O 1
ATOM 710 N N . PRO A 1 92 ? 16.335 -1.836 -11.090 1.00 96.75 92 PRO A N 1
ATOM 711 C CA . PRO A 1 92 ? 15.047 -1.766 -10.397 1.00 96.75 92 PRO A CA 1
ATOM 712 C C . PRO A 1 92 ? 14.595 -3.094 -9.784 1.00 96.75 92 PRO A C 1
ATOM 714 O O . PRO A 1 92 ? 13.887 -3.119 -8.782 1.00 96.75 92 PRO A O 1
ATOM 717 N N . THR A 1 93 ? 15.025 -4.226 -10.350 1.00 97.62 93 THR A N 1
ATOM 718 C CA . THR A 1 93 ? 14.696 -5.557 -9.817 1.00 97.62 93 THR A CA 1
ATOM 719 C C . THR A 1 93 ? 15.593 -5.999 -8.664 1.00 97.62 93 THR A C 1
ATOM 721 O O . THR A 1 93 ? 15.317 -7.017 -8.024 1.00 97.62 93 THR A O 1
ATOM 724 N N . GLY A 1 94 ? 16.679 -5.282 -8.389 1.00 97.31 94 GLY A N 1
ATOM 725 C CA . GLY A 1 94 ? 17.677 -5.657 -7.398 1.00 97.31 94 GLY A CA 1
ATOM 726 C C . GLY A 1 94 ? 18.409 -6.969 -7.684 1.00 97.31 94 GLY A C 1
ATOM 727 O O . GLY A 1 94 ? 18.174 -7.652 -8.681 1.00 97.31 94 GLY A O 1
ATOM 728 N N . THR A 1 95 ? 19.307 -7.350 -6.782 1.00 96.94 95 THR A N 1
ATOM 729 C CA . THR A 1 95 ? 20.242 -8.473 -6.959 1.00 96.94 95 THR A CA 1
ATOM 730 C C . THR A 1 95 ? 19.762 -9.778 -6.330 1.00 96.94 95 THR A C 1
ATOM 732 O O . THR A 1 95 ? 20.076 -10.853 -6.833 1.00 96.94 95 THR A O 1
ATOM 735 N N . GLY A 1 96 ? 18.976 -9.726 -5.252 1.00 97.62 96 GLY A N 1
ATOM 736 C CA . GLY A 1 96 ? 18.601 -10.940 -4.527 1.00 97.62 96 GLY A CA 1
ATOM 737 C C . GLY A 1 96 ? 17.672 -10.714 -3.343 1.00 97.62 96 GLY A C 1
ATOM 738 O O . GLY A 1 96 ? 17.194 -9.607 -3.107 1.00 97.62 96 GLY A O 1
ATOM 739 N N . TRP A 1 97 ? 17.396 -11.797 -2.615 1.00 98.50 97 TRP A N 1
ATOM 740 C CA . TRP A 1 97 ? 16.587 -11.798 -1.397 1.00 98.50 97 TRP A CA 1
ATOM 741 C C . TRP A 1 97 ? 17.443 -12.181 -0.197 1.00 98.50 97 TRP A C 1
ATOM 743 O O . TRP A 1 97 ? 18.143 -13.190 -0.230 1.00 98.50 97 TRP A O 1
ATOM 753 N N . VAL A 1 98 ? 17.311 -11.429 0.890 1.00 98.25 98 VAL A N 1
ATOM 754 C CA . VAL A 1 98 ? 17.874 -11.774 2.196 1.00 98.25 98 VAL A CA 1
ATOM 755 C C . VAL A 1 98 ? 16.739 -12.192 3.116 1.00 98.25 98 VAL A C 1
ATOM 757 O O . VAL A 1 98 ? 15.705 -11.526 3.194 1.00 98.25 98 VAL A O 1
ATOM 760 N N . ARG A 1 99 ? 16.916 -13.318 3.812 1.00 98.44 99 ARG A N 1
ATOM 761 C CA . ARG A 1 99 ? 15.946 -13.792 4.801 1.00 98.44 99 ARG A CA 1
ATOM 762 C C . ARG A 1 99 ? 16.018 -12.919 6.051 1.00 98.44 99 ARG A C 1
ATOM 764 O O . ARG A 1 99 ? 17.097 -12.708 6.595 1.00 98.44 99 ARG A O 1
ATOM 771 N N . VAL A 1 100 ? 14.862 -12.474 6.528 1.00 98.56 100 VAL A N 1
ATOM 772 C CA . VAL A 1 100 ? 14.718 -11.769 7.806 1.00 98.56 100 VAL A CA 1
ATOM 773 C C . VAL A 1 100 ? 14.198 -12.759 8.847 1.00 98.56 100 VAL A C 1
ATOM 775 O O . VAL A 1 100 ? 13.380 -13.629 8.536 1.00 98.56 100 VAL A O 1
ATOM 778 N N . SER A 1 101 ? 14.707 -12.675 10.076 1.00 97.88 101 SER A N 1
ATOM 779 C CA . SER A 1 101 ? 14.295 -13.562 11.165 1.00 97.88 101 SER A CA 1
ATOM 780 C C . SER A 1 101 ? 12.810 -13.383 11.506 1.00 97.88 101 SER A C 1
ATOM 782 O O . SER A 1 101 ? 12.231 -12.311 11.328 1.00 97.88 101 SER A O 1
ATOM 784 N N . GLY A 1 102 ? 12.187 -14.451 12.008 1.00 98.06 102 GLY A N 1
ATOM 785 C CA . GLY A 1 102 ? 10.761 -14.480 12.337 1.00 98.06 102 GLY A CA 1
ATOM 786 C C . GLY A 1 102 ? 9.891 -15.122 11.255 1.00 98.06 102 GLY A C 1
ATOM 787 O O . GLY A 1 102 ? 10.384 -15.702 10.285 1.00 98.06 102 GLY A O 1
ATOM 788 N N . LYS A 1 103 ? 8.573 -15.063 11.471 1.00 98.69 103 LYS A N 1
ATOM 789 C CA . LYS A 1 103 ? 7.562 -15.581 10.545 1.00 98.69 103 LYS A CA 1
ATOM 790 C C . LYS A 1 103 ? 6.375 -14.637 10.445 1.00 98.69 103 LYS A C 1
ATOM 792 O O . LYS A 1 103 ? 5.839 -14.250 11.478 1.00 98.69 103 LYS A O 1
ATOM 797 N N . LEU A 1 104 ? 5.934 -14.330 9.231 1.00 98.88 104 LEU A N 1
ATOM 798 C CA . LEU A 1 104 ? 4.764 -13.500 8.950 1.00 98.88 104 LEU A CA 1
ATOM 799 C C . LEU A 1 104 ? 3.943 -14.113 7.814 1.00 98.88 104 LEU A C 1
ATOM 801 O O . LEU A 1 104 ? 4.489 -14.699 6.886 1.00 98.88 104 LEU A O 1
ATOM 805 N N . ARG A 1 105 ? 2.625 -13.934 7.887 1.00 98.69 105 ARG A N 1
ATOM 806 C CA . ARG A 1 105 ? 1.669 -14.288 6.830 1.00 98.69 105 ARG A CA 1
ATOM 807 C C . ARG A 1 105 ? 1.352 -13.099 5.917 1.00 98.69 105 ARG A C 1
ATOM 809 O O . ARG A 1 105 ? 1.015 -13.297 4.754 1.00 98.69 105 ARG A O 1
ATOM 816 N N . VAL A 1 106 ? 1.433 -11.880 6.444 1.00 98.75 106 VAL A N 1
ATOM 817 C CA . VAL A 1 106 ? 1.266 -10.615 5.714 1.00 98.75 106 VAL A CA 1
ATOM 818 C C . VAL A 1 106 ? 2.350 -9.666 6.207 1.00 98.75 106 VAL A C 1
ATOM 820 O O . VAL A 1 106 ? 2.638 -9.641 7.407 1.00 98.75 106 VAL A O 1
ATOM 823 N N . VAL A 1 107 ? 2.937 -8.907 5.289 1.00 98.88 107 VAL A N 1
ATOM 824 C CA . VAL A 1 107 ? 3.902 -7.844 5.567 1.00 98.88 107 VAL A CA 1
ATOM 825 C C . VAL A 1 107 ? 3.517 -6.648 4.715 1.00 98.88 107 VAL A C 1
ATOM 827 O O . VAL A 1 107 ? 3.255 -6.829 3.532 1.00 98.88 107 VAL A O 1
ATOM 830 N N . ASP A 1 108 ? 3.481 -5.469 5.316 1.00 98.81 108 ASP A N 1
ATOM 831 C CA . ASP A 1 108 ? 3.214 -4.220 4.620 1.00 98.81 108 ASP A CA 1
ATOM 832 C C . ASP A 1 108 ? 4.302 -3.193 4.921 1.00 98.81 108 ASP A C 1
ATOM 834 O O . ASP A 1 108 ? 4.849 -3.161 6.030 1.00 98.81 108 ASP A O 1
ATOM 838 N N . VAL A 1 109 ? 4.631 -2.392 3.916 1.00 98.38 109 VAL A N 1
ATOM 839 C CA . VAL A 1 109 ? 5.701 -1.406 3.931 1.00 98.38 109 VAL A CA 1
ATOM 840 C C . VAL A 1 109 ? 5.132 -0.079 3.464 1.00 98.38 109 VAL A C 1
ATOM 842 O O . VAL A 1 109 ? 4.550 0.003 2.390 1.00 98.38 109 VAL A O 1
ATOM 845 N N . SER A 1 110 ? 5.367 0.980 4.231 1.00 97.56 110 SER A N 1
ATOM 846 C CA . SER A 1 110 ? 5.036 2.326 3.775 1.00 97.56 110 SER A CA 1
ATOM 847 C C . SER A 1 110 ? 5.922 2.716 2.593 1.00 97.56 110 SER A C 1
ATOM 849 O O . SER A 1 110 ? 7.150 2.770 2.716 1.00 97.56 110 SER A O 1
ATOM 851 N N . SER A 1 111 ? 5.297 3.075 1.474 1.00 93.81 111 SER A N 1
ATOM 852 C CA . SER A 1 111 ? 5.981 3.652 0.308 1.00 93.81 111 SER A CA 1
ATOM 853 C C . SER A 1 111 ? 6.608 5.027 0.574 1.00 93.81 111 SER A C 1
ATOM 855 O O . SER A 1 111 ? 7.454 5.480 -0.193 1.00 93.81 111 SER A O 1
ATOM 857 N N . THR A 1 112 ? 6.259 5.677 1.693 1.00 92.56 112 THR A N 1
ATOM 858 C CA . THR A 1 112 ? 6.830 6.968 2.088 1.00 92.56 112 THR A CA 1
ATOM 859 C C . THR A 1 112 ? 7.998 6.807 3.053 1.00 92.56 112 THR A C 1
ATOM 861 O O . THR A 1 112 ? 9.066 7.352 2.787 1.00 92.56 112 THR A O 1
ATOM 864 N N . SER A 1 113 ? 7.835 6.088 4.166 1.00 94.19 113 SER A N 1
ATOM 865 C CA . SER A 1 113 ? 8.833 6.039 5.252 1.00 94.19 113 SER A CA 1
ATOM 866 C C . SER A 1 113 ? 9.579 4.715 5.383 1.00 94.19 113 SER A C 1
ATOM 868 O O . SER A 1 113 ? 10.456 4.604 6.241 1.00 94.19 113 SER A O 1
ATOM 870 N N . ASN A 1 114 ? 9.231 3.701 4.583 1.00 96.75 114 ASN A N 1
ATOM 871 C CA . ASN A 1 114 ? 9.695 2.318 4.736 1.00 96.75 114 ASN A CA 1
ATOM 872 C C . ASN A 1 114 ? 9.371 1.687 6.099 1.00 96.75 114 ASN A C 1
ATOM 874 O O . ASN A 1 114 ? 9.960 0.664 6.457 1.00 96.75 114 ASN A O 1
ATOM 878 N N . ALA A 1 115 ? 8.445 2.262 6.872 1.00 97.94 115 ALA A N 1
ATOM 879 C CA . ALA A 1 115 ? 7.944 1.619 8.077 1.00 97.94 115 ALA A CA 1
ATOM 880 C C . ALA A 1 115 ? 7.345 0.253 7.714 1.00 97.94 115 ALA A C 1
ATOM 882 O O . ALA A 1 115 ? 6.549 0.164 6.782 1.00 97.94 115 ALA A O 1
ATOM 883 N N . VAL A 1 116 ? 7.721 -0.803 8.444 1.00 98.69 116 VAL A N 1
ATOM 884 C CA . VAL A 1 116 ? 7.292 -2.177 8.143 1.00 98.69 116 VAL A CA 1
ATOM 885 C C . VAL A 1 116 ? 6.454 -2.737 9.279 1.00 98.69 116 VAL A C 1
ATOM 887 O O . VAL A 1 116 ? 6.873 -2.760 10.442 1.00 98.69 116 VAL A O 1
ATOM 890 N N . TRP A 1 117 ? 5.282 -3.241 8.920 1.00 98.81 117 TRP A N 1
ATOM 891 C CA . TRP A 1 117 ? 4.356 -3.921 9.811 1.00 98.81 117 TRP A CA 1
ATOM 892 C C . TRP A 1 117 ? 4.000 -5.287 9.246 1.00 98.81 117 TRP A C 1
ATOM 894 O O . TRP A 1 117 ? 4.116 -5.547 8.054 1.00 98.81 117 TRP A O 1
ATOM 904 N N . GLY A 1 118 ? 3.561 -6.198 10.102 1.00 98.75 118 GLY A N 1
ATOM 905 C CA . GLY A 1 118 ? 3.143 -7.507 9.641 1.00 98.75 118 GLY A CA 1
ATOM 906 C C . GLY A 1 118 ? 2.272 -8.241 10.632 1.00 98.75 118 GLY A C 1
ATOM 907 O O . GLY A 1 118 ? 2.226 -7.927 11.823 1.00 98.75 118 GLY A O 1
ATOM 908 N N . VAL A 1 119 ? 1.586 -9.260 10.127 1.00 98.88 119 VAL A N 1
ATOM 909 C CA . VAL A 1 119 ? 0.817 -10.185 10.956 1.00 98.88 119 VAL A CA 1
ATOM 910 C C . VAL A 1 119 ? 1.201 -11.627 10.681 1.00 98.88 119 VAL A C 1
ATOM 912 O O . VAL A 1 119 ? 1.504 -12.024 9.558 1.00 98.88 119 VAL A O 1
ATOM 915 N N . THR A 1 120 ? 1.182 -12.437 11.730 1.00 98.88 120 THR A N 1
ATOM 916 C CA . THR A 1 120 ? 1.458 -13.879 11.667 1.00 98.88 120 THR A CA 1
ATOM 917 C C . THR A 1 120 ? 0.206 -14.678 11.305 1.00 98.88 120 THR A C 1
ATOM 919 O O . THR A 1 120 ? -0.919 -14.207 11.468 1.00 98.88 120 THR A O 1
ATOM 922 N N . SER A 1 121 ? 0.370 -15.948 10.928 1.00 98.31 121 SER A N 1
ATOM 923 C CA . SER A 1 121 ? -0.748 -16.895 10.770 1.00 98.31 121 SER A CA 1
ATOM 924 C C . SER A 1 121 ? -1.574 -17.104 12.050 1.00 98.31 121 SER A C 1
ATOM 926 O O . SER A 1 121 ? -2.743 -17.474 11.975 1.00 98.31 121 SER A O 1
ATOM 928 N N . ARG A 1 122 ? -1.016 -16.789 13.229 1.00 98.38 122 ARG A N 1
ATOM 929 C CA . ARG A 1 122 ? -1.714 -16.791 14.531 1.00 98.38 122 ARG A CA 1
ATOM 930 C C . ARG A 1 122 ? -2.340 -15.438 14.896 1.00 98.38 122 ARG A C 1
ATOM 932 O O . ARG A 1 122 ? -2.687 -15.218 16.059 1.00 98.38 122 ARG A O 1
ATOM 939 N N . GLN A 1 123 ? -2.462 -14.536 13.923 1.00 98.62 123 GLN A N 1
ATOM 940 C CA . GLN A 1 123 ? -3.029 -13.191 14.053 1.00 98.62 123 GLN A CA 1
ATOM 941 C C . GLN A 1 123 ? -2.274 -12.265 15.024 1.00 98.62 123 GLN A C 1
ATOM 943 O O . GLN A 1 123 ? -2.824 -11.264 15.461 1.00 98.62 123 GLN A O 1
ATOM 948 N N . ARG A 1 124 ? -1.023 -12.579 15.390 1.00 98.88 124 ARG A N 1
ATOM 949 C CA . ARG A 1 124 ? -0.162 -11.657 16.160 1.00 98.88 124 ARG A CA 1
ATOM 950 C C . ARG A 1 124 ? 0.388 -10.566 15.251 1.00 98.88 124 ARG A C 1
ATOM 952 O O . ARG A 1 124 ? 0.750 -10.889 14.120 1.00 98.88 124 ARG A O 1
ATOM 959 N N . ILE A 1 125 ? 0.486 -9.347 15.767 1.00 98.88 125 ILE A N 1
ATOM 960 C CA . ILE A 1 125 ? 0.879 -8.140 15.034 1.00 98.88 125 ILE A CA 1
ATOM 961 C C . ILE A 1 125 ? 2.307 -7.768 15.424 1.00 98.88 125 ILE A C 1
ATOM 963 O O . ILE A 1 125 ? 2.637 -7.766 16.607 1.00 98.88 125 ILE A O 1
ATOM 967 N N . TYR A 1 126 ? 3.145 -7.439 14.451 1.00 98.81 126 TYR A N 1
ATOM 968 C CA . TYR A 1 126 ? 4.521 -7.028 14.688 1.00 98.81 126 TYR A CA 1
ATOM 969 C C . TYR A 1 126 ? 4.865 -5.771 13.897 1.00 98.81 126 TYR A C 1
ATOM 971 O O . TYR A 1 126 ? 4.411 -5.599 12.766 1.00 98.81 126 TYR A O 1
ATOM 979 N N . ARG A 1 127 ? 5.706 -4.925 14.491 1.00 98.56 127 ARG A N 1
ATOM 980 C CA . ARG A 1 127 ? 6.352 -3.781 13.841 1.00 98.56 127 ARG A CA 1
ATOM 981 C C . ARG A 1 127 ? 7.858 -4.025 13.774 1.00 98.56 127 ARG A C 1
ATOM 983 O O . ARG A 1 127 ? 8.446 -4.468 14.759 1.00 98.56 127 ARG A O 1
ATOM 990 N N . TRP A 1 128 ? 8.480 -3.723 12.642 1.00 98.44 128 TRP A N 1
ATOM 991 C CA . TRP A 1 128 ? 9.935 -3.747 12.494 1.00 98.44 128 TRP A CA 1
ATOM 992 C C . TRP A 1 128 ? 10.561 -2.462 13.042 1.00 98.44 128 TRP A C 1
ATOM 994 O O . TRP A 1 128 ? 10.091 -1.363 12.751 1.00 98.44 128 TRP A O 1
ATOM 1004 N N . THR A 1 129 ? 11.644 -2.579 13.808 1.00 96.00 129 THR A N 1
ATOM 1005 C CA . THR A 1 129 ? 12.364 -1.429 14.389 1.00 96.00 129 THR A CA 1
ATOM 1006 C C . THR A 1 129 ? 13.603 -1.011 13.599 1.00 96.00 129 THR A C 1
ATOM 1008 O O . THR A 1 129 ? 14.314 -0.108 14.022 1.00 96.00 129 THR A O 1
ATOM 1011 N N . GLY A 1 130 ? 13.898 -1.682 12.483 1.00 93.81 130 GLY A N 1
ATOM 1012 C CA . GLY A 1 130 ? 15.171 -1.560 11.763 1.00 93.81 130 GLY A CA 1
ATOM 1013 C C . GLY A 1 130 ? 16.090 -2.763 11.988 1.00 93.81 130 GLY A C 1
ATOM 1014 O O . GLY A 1 130 ? 16.824 -3.140 11.076 1.00 93.81 130 GLY A O 1
ATOM 1015 N N . SER A 1 131 ? 15.983 -3.416 13.150 1.00 94.06 131 SER A N 1
ATOM 1016 C CA . SER A 1 131 ? 16.822 -4.561 13.536 1.00 94.06 131 SER A CA 1
ATOM 1017 C C . SER A 1 131 ? 16.054 -5.750 14.118 1.00 94.06 131 SER A C 1
ATOM 1019 O O . SER A 1 131 ? 16.542 -6.878 14.046 1.00 94.06 131 SER A O 1
ATOM 1021 N N . THR A 1 132 ? 14.862 -5.535 14.685 1.00 97.19 132 THR A N 1
ATOM 1022 C CA . THR A 1 132 ? 14.056 -6.603 15.289 1.00 97.19 132 THR A CA 1
ATOM 1023 C C . THR A 1 132 ? 12.554 -6.359 15.141 1.00 97.19 132 THR A C 1
ATOM 1025 O O . THR A 1 132 ? 12.105 -5.272 14.772 1.00 97.19 132 THR A O 1
ATOM 1028 N N . TRP A 1 133 ? 11.766 -7.392 15.432 1.00 98.50 133 TRP A N 1
ATOM 1029 C CA . TRP A 1 133 ? 10.310 -7.332 15.474 1.00 98.50 133 TRP A CA 1
ATOM 1030 C C . TRP A 1 133 ? 9.818 -7.061 16.894 1.00 98.50 133 TRP A C 1
ATOM 1032 O O . TRP A 1 133 ? 10.067 -7.847 17.807 1.00 98.50 133 TRP A O 1
ATOM 1042 N N . THR A 1 134 ? 9.022 -6.011 17.056 1.00 98.31 134 THR A N 1
ATOM 1043 C CA . THR A 1 134 ? 8.321 -5.700 18.305 1.00 98.31 134 THR A CA 1
ATOM 1044 C C . THR A 1 134 ? 6.871 -6.154 18.210 1.00 98.31 134 THR A C 1
ATOM 1046 O O . THR A 1 134 ? 6.175 -5.819 17.251 1.00 98.31 134 THR A O 1
ATOM 1049 N N . LEU A 1 135 ? 6.411 -6.925 19.199 1.00 98.62 135 LEU A N 1
ATOM 1050 C CA . LEU A 1 135 ? 5.017 -7.360 19.304 1.00 98.62 135 LEU A CA 1
ATOM 1051 C C . LEU A 1 135 ? 4.120 -6.166 19.635 1.00 98.62 135 LEU A C 1
ATOM 1053 O O . LEU A 1 135 ? 4.367 -5.448 20.600 1.00 98.62 135 LEU A O 1
ATOM 1057 N N . ILE A 1 136 ? 3.045 -6.008 18.871 1.00 98.69 136 ILE A N 1
ATOM 1058 C CA . ILE A 1 136 ? 2.018 -5.000 19.114 1.00 98.69 136 ILE A CA 1
ATOM 1059 C C . ILE A 1 136 ? 0.764 -5.705 19.649 1.00 98.69 136 ILE A C 1
ATOM 1061 O O . ILE A 1 136 ? 0.311 -6.676 19.031 1.00 98.69 136 ILE A O 1
ATOM 1065 N N . PRO A 1 137 ? 0.197 -5.267 20.792 1.00 98.44 137 PRO A N 1
ATOM 1066 C CA . PRO A 1 137 ? -1.010 -5.870 21.349 1.00 98.44 137 PRO A CA 1
ATOM 1067 C C . PRO A 1 137 ? -2.173 -5.861 20.355 1.00 98.44 137 PRO A C 1
ATOM 1069 O O . PRO A 1 137 ? -2.320 -4.924 19.574 1.00 98.44 137 PRO A O 1
ATOM 1072 N N . GLY A 1 138 ? -3.017 -6.891 20.408 1.00 98.19 138 GLY A N 1
ATOM 1073 C CA . GLY A 1 138 ? -4.176 -7.051 19.527 1.00 98.19 138 GLY A CA 1
ATOM 1074 C C . GLY A 1 138 ? -4.064 -8.251 18.588 1.00 98.19 138 GLY A C 1
ATOM 1075 O O . GLY A 1 138 ? -3.109 -9.033 18.644 1.00 98.19 138 GLY A O 1
ATOM 1076 N N . ARG A 1 139 ? -5.089 -8.430 17.746 1.00 98.69 139 ARG A N 1
ATOM 1077 C CA . ARG A 1 139 ? -5.154 -9.524 16.771 1.00 98.69 139 ARG A CA 1
ATOM 1078 C C . ARG A 1 139 ? -5.714 -9.068 15.434 1.00 98.69 139 ARG A C 1
ATOM 1080 O O . ARG A 1 139 ? -6.842 -8.588 15.377 1.00 98.69 139 ARG A O 1
ATOM 1087 N N . LEU A 1 140 ? -4.955 -9.290 14.366 1.00 98.88 140 LEU A N 1
ATOM 1088 C CA . LEU A 1 140 ? -5.328 -8.925 13.000 1.00 98.88 140 LEU A CA 1
ATOM 1089 C C . LEU A 1 140 ? -4.996 -10.057 12.023 1.00 98.88 140 LEU A C 1
ATOM 1091 O O . LEU A 1 140 ? -4.040 -10.804 12.219 1.00 98.88 140 LEU A O 1
ATOM 1095 N N . SER A 1 141 ? -5.780 -10.169 10.955 1.00 98.62 141 SER A N 1
ATOM 1096 C CA . SER A 1 141 ? -5.504 -11.046 9.812 1.00 98.62 141 SER A CA 1
ATOM 1097 C C . SER A 1 141 ? -4.871 -10.305 8.635 1.00 98.62 141 SER A C 1
ATOM 1099 O O . SER A 1 141 ? -4.307 -10.953 7.758 1.00 98.62 141 SER A O 1
ATOM 1101 N N . PHE A 1 142 ? -4.957 -8.973 8.612 1.00 98.81 142 PHE A N 1
ATOM 1102 C CA . PHE A 1 142 ? -4.306 -8.111 7.629 1.00 98.81 142 PHE A CA 1
ATOM 1103 C C . PHE A 1 142 ? -3.963 -6.766 8.280 1.00 98.81 142 PHE A C 1
ATOM 1105 O O . PHE A 1 142 ? -4.719 -6.285 9.127 1.00 98.81 142 PHE A O 1
ATOM 1112 N N . VAL A 1 143 ? -2.842 -6.169 7.889 1.00 98.81 143 VAL A N 1
ATOM 1113 C CA . VAL A 1 143 ? -2.374 -4.862 8.366 1.00 98.81 143 VAL A CA 1
ATOM 1114 C C . VAL A 1 143 ? -1.841 -4.077 7.176 1.00 98.81 143 VAL A C 1
ATOM 1116 O O . VAL A 1 143 ? -1.315 -4.690 6.251 1.00 98.81 143 VAL A O 1
ATOM 1119 N N . SER A 1 144 ? -1.990 -2.758 7.208 1.00 98.75 144 SER A N 1
ATOM 1120 C CA . SER A 1 144 ? -1.326 -1.853 6.280 1.00 98.75 144 SER A CA 1
ATOM 1121 C C . SER A 1 144 ? -0.892 -0.564 6.976 1.00 98.75 144 SER A C 1
ATOM 1123 O O . SER A 1 144 ? -1.508 -0.149 7.964 1.00 98.75 144 SER A O 1
ATOM 1125 N N . VAL A 1 145 ? 0.194 0.033 6.492 1.00 98.44 145 VAL A N 1
ATOM 1126 C CA . VAL A 1 145 ? 0.827 1.239 7.020 1.00 98.44 145 VAL A CA 1
ATOM 1127 C C . VAL A 1 145 ? 1.036 2.259 5.901 1.00 98.44 145 VAL A C 1
ATOM 1129 O O . VAL A 1 145 ? 1.600 1.954 4.859 1.00 98.44 145 VAL A O 1
ATOM 1132 N N . GLY A 1 146 ? 0.608 3.493 6.149 1.00 96.88 146 GLY A N 1
ATOM 1133 C CA . GLY A 1 146 ? 0.819 4.634 5.262 1.00 96.88 146 GLY A CA 1
ATOM 1134 C C . GLY A 1 146 ? 0.730 5.942 6.048 1.00 96.88 146 GLY A C 1
ATOM 1135 O O . GLY A 1 146 ? 0.525 5.930 7.264 1.00 96.88 146 GLY A O 1
ATOM 1136 N N . LEU A 1 147 ? 0.825 7.092 5.376 1.00 93.88 147 LEU A N 1
ATOM 1137 C CA . LEU A 1 147 ? 0.797 8.402 6.042 1.00 93.88 147 LEU A CA 1
ATOM 1138 C C . LEU A 1 147 ? -0.496 8.654 6.840 1.00 93.88 147 LEU A C 1
ATOM 1140 O O . LEU A 1 147 ? -0.468 9.365 7.840 1.00 93.88 147 LEU A O 1
ATOM 1144 N N . SER A 1 148 ? -1.617 8.019 6.487 1.00 95.44 148 SER A N 1
ATOM 1145 C CA . SER A 1 148 ? -2.845 8.014 7.306 1.00 95.44 148 SER A CA 1
ATOM 1146 C C . SER A 1 148 ? -2.821 7.056 8.509 1.00 95.44 148 SER A C 1
ATOM 1148 O O . SER A 1 148 ? -3.855 6.808 9.135 1.00 95.44 148 SER A O 1
ATOM 1150 N N . GLY A 1 149 ? -1.645 6.543 8.859 1.00 97.12 149 GLY A N 1
ATOM 1151 C CA . GLY A 1 149 ? -1.371 5.685 10.001 1.00 97.12 149 GLY A CA 1
ATOM 1152 C C . GLY A 1 149 ? -1.464 4.197 9.689 1.00 97.12 149 GLY A C 1
ATOM 1153 O O . GLY A 1 149 ? -1.513 3.766 8.540 1.00 97.12 149 GLY A O 1
ATOM 1154 N N . VAL A 1 150 ? -1.478 3.387 10.743 1.00 98.69 150 VAL A N 1
ATOM 1155 C CA . VAL A 1 150 ? -1.567 1.931 10.638 1.00 98.69 150 VAL A CA 1
ATOM 1156 C C . VAL A 1 150 ? -3.017 1.511 10.804 1.00 98.69 150 VAL A C 1
ATOM 1158 O O . VAL A 1 150 ? -3.667 1.823 11.805 1.00 98.69 150 VAL A O 1
ATOM 1161 N N . TRP A 1 151 ? -3.516 0.768 9.827 1.00 98.88 151 TRP A N 1
ATOM 1162 C CA . TRP A 1 151 ? -4.852 0.195 9.835 1.00 98.88 151 TRP A CA 1
ATOM 1163 C C . TRP A 1 151 ? -4.779 -1.317 9.713 1.00 98.88 151 TRP A C 1
ATOM 1165 O O . TRP A 1 151 ? -3.822 -1.887 9.195 1.00 98.88 151 TRP A O 1
ATOM 1175 N N . GLY A 1 152 ? -5.818 -1.995 10.175 1.00 98.81 152 GLY A N 1
ATOM 1176 C CA . GLY A 1 152 ? -5.887 -3.437 10.061 1.00 98.81 152 GLY A CA 1
ATOM 1177 C C . GLY A 1 152 ? -7.298 -3.970 10.115 1.00 98.81 152 GLY A C 1
ATOM 1178 O O . GLY A 1 152 ? -8.231 -3.296 10.550 1.00 98.81 152 GLY A O 1
ATOM 1179 N N . VAL A 1 153 ? -7.434 -5.220 9.689 1.00 98.88 153 VAL A N 1
ATOM 1180 C CA . VAL A 1 153 ? -8.663 -5.990 9.860 1.00 98.88 153 VAL A CA 1
ATOM 1181 C C . VAL A 1 153 ? -8.371 -7.311 10.546 1.00 98.88 153 VAL A C 1
ATOM 1183 O O . VAL A 1 153 ? -7.316 -7.917 10.335 1.00 98.88 153 VAL A O 1
ATOM 1186 N N . ASN A 1 154 ? -9.299 -7.771 11.377 1.00 98.62 154 ASN A N 1
ATOM 1187 C CA . ASN A 1 154 ? -9.223 -9.097 11.980 1.00 98.62 154 ASN A CA 1
ATOM 1188 C C . ASN A 1 154 ? -9.984 -10.151 11.155 1.00 98.62 154 ASN A C 1
ATOM 1190 O O . ASN A 1 154 ? -10.658 -9.840 10.175 1.00 98.62 154 ASN A O 1
ATOM 1194 N N . SER A 1 155 ? -9.900 -11.416 11.570 1.00 97.69 155 SER A N 1
ATOM 1195 C CA . SER A 1 155 ? -10.531 -12.543 10.859 1.00 97.69 155 SER A CA 1
ATOM 1196 C C . SER A 1 155 ? -12.068 -12.475 10.790 1.00 97.69 155 SER A C 1
ATOM 1198 O O . SER A 1 155 ? -12.674 -12.973 9.829 1.00 97.69 155 SER A O 1
ATOM 1200 N N . ALA A 1 156 ? -12.712 -11.814 11.758 1.00 98.00 156 ALA A N 1
ATOM 1201 C CA . ALA A 1 156 ? -14.149 -11.535 11.721 1.00 98.00 156 ALA A CA 1
ATOM 1202 C C . ALA A 1 156 ? -14.500 -10.470 10.663 1.00 98.00 156 ALA A C 1
ATOM 1204 O O . ALA A 1 156 ? -15.592 -10.497 10.100 1.00 98.00 156 ALA A O 1
ATOM 1205 N N . GLY A 1 157 ? -13.538 -9.618 10.309 1.00 98.00 157 GLY A N 1
ATOM 1206 C CA . GLY A 1 157 ? -13.665 -8.524 9.353 1.00 98.00 157 GLY A CA 1
ATOM 1207 C C . GLY A 1 157 ? -13.793 -7.151 10.008 1.00 98.00 157 GLY A C 1
ATOM 1208 O O . GLY A 1 157 ? -13.963 -6.164 9.298 1.00 98.00 157 GLY A O 1
ATOM 1209 N N . TYR A 1 158 ? -13.699 -7.070 11.340 1.00 98.69 158 TYR A N 1
ATOM 1210 C CA . TYR A 1 158 ? -13.697 -5.796 12.055 1.00 98.69 158 TYR A CA 1
ATOM 1211 C C . TYR A 1 158 ? -12.436 -5.002 11.733 1.00 98.69 158 TYR A C 1
ATOM 1213 O O . TYR A 1 158 ? -11.345 -5.570 11.636 1.00 98.69 158 TYR A O 1
ATOM 1221 N N . ILE A 1 159 ? -12.615 -3.693 11.580 1.00 98.88 159 ILE A N 1
ATOM 1222 C CA . ILE A 1 159 ? -11.594 -2.752 11.130 1.00 98.88 159 ILE A CA 1
ATOM 1223 C C . ILE A 1 159 ? -11.080 -1.968 12.333 1.00 98.88 159 ILE A C 1
ATOM 1225 O O . ILE A 1 159 ? -11.866 -1.525 13.172 1.00 98.88 159 ILE A O 1
ATOM 1229 N N . TYR A 1 160 ? -9.769 -1.769 12.398 1.00 98.88 160 TYR A N 1
ATOM 1230 C CA . TYR A 1 160 ? -9.117 -1.042 13.477 1.00 98.88 160 TYR A CA 1
ATOM 1231 C C . TYR A 1 160 ? -8.089 -0.057 12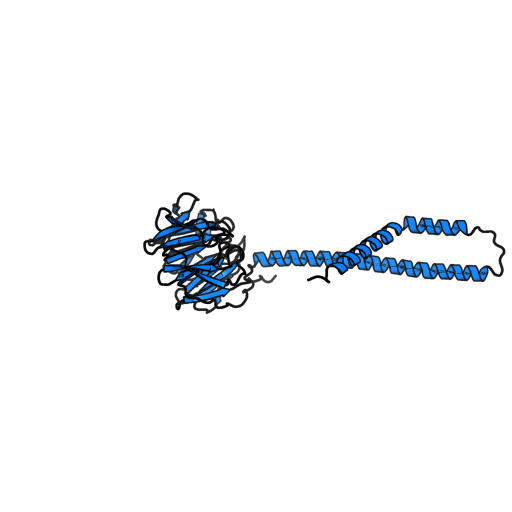.926 1.00 98.88 160 TYR A C 1
ATOM 1233 O O . TYR A 1 160 ? -7.358 -0.365 11.986 1.00 98.88 160 TYR A O 1
ATOM 1241 N N . TYR A 1 161 ? -8.021 1.109 13.558 1.00 98.75 161 TYR A N 1
ATOM 1242 C CA . TYR A 1 161 ? -6.991 2.123 13.368 1.00 98.75 161 TYR A CA 1
ATOM 1243 C C . TYR A 1 161 ? -6.069 2.151 14.592 1.00 98.75 161 TYR A C 1
ATOM 1245 O O . TYR A 1 161 ? -6.549 2.109 15.728 1.00 98.75 161 TYR A O 1
ATOM 1253 N N . ARG A 1 162 ? -4.754 2.232 14.377 1.00 98.62 162 ARG A N 1
ATOM 1254 C CA . ARG A 1 162 ? -3.751 2.327 15.443 1.00 98.62 162 ARG A CA 1
ATOM 1255 C C . ARG A 1 162 ? -3.538 3.786 15.841 1.00 98.62 162 ARG A C 1
ATOM 1257 O O . ARG A 1 162 ? -2.902 4.560 15.125 1.00 98.62 162 ARG A O 1
ATOM 1264 N N . VAL A 1 163 ? -4.030 4.160 17.014 1.00 98.06 163 VAL A N 1
ATOM 1265 C CA . VAL A 1 163 ? -3.940 5.522 17.552 1.00 98.06 163 VAL A CA 1
ATOM 1266 C C . VAL A 1 163 ? -2.476 5.954 17.693 1.00 98.06 163 VAL A C 1
ATOM 1268 O O . VAL A 1 163 ? -1.641 5.192 18.180 1.00 98.06 163 VAL A O 1
ATOM 1271 N N . GLY A 1 164 ? -2.168 7.184 17.265 1.00 96.00 164 GLY A N 1
ATOM 1272 C CA . GLY A 1 164 ? -0.830 7.780 17.365 1.00 96.00 164 GLY A CA 1
ATOM 1273 C C . GLY A 1 164 ? 0.143 7.403 16.242 1.00 96.00 164 GLY A C 1
ATOM 1274 O O . GLY A 1 164 ? 1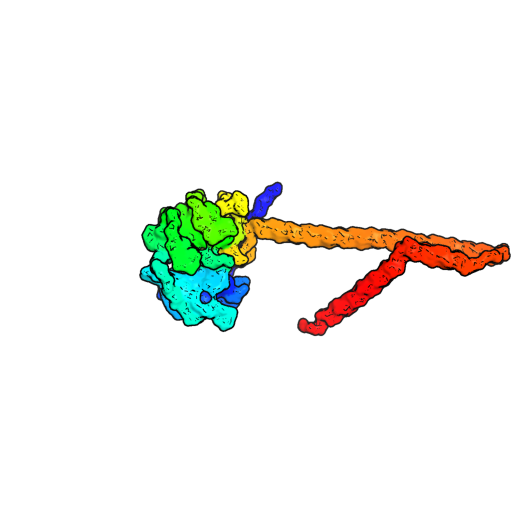.350 7.542 16.431 1.00 96.00 164 GLY A O 1
ATOM 1275 N N . THR A 1 165 ? -0.358 6.900 15.106 1.00 97.44 165 THR A N 1
ATOM 1276 C CA . THR A 1 165 ? 0.476 6.515 13.947 1.00 97.44 165 THR A CA 1
ATOM 1277 C C . THR A 1 165 ? 0.255 7.360 12.690 1.00 97.44 165 THR A C 1
ATOM 1279 O O . THR A 1 165 ? 1.103 7.339 11.801 1.00 97.44 165 THR A O 1
ATOM 1282 N N . ALA A 1 166 ? -0.841 8.121 12.589 1.00 95.06 166 ALA A N 1
ATOM 1283 C CA . ALA A 1 166 ? -1.050 9.042 11.469 1.00 95.06 166 ALA A CA 1
ATOM 1284 C C . ALA A 1 166 ? 0.075 10.085 11.403 1.00 95.06 166 ALA A C 1
ATOM 1286 O O . ALA A 1 166 ? 0.402 10.710 12.411 1.00 95.06 166 ALA A O 1
ATOM 1287 N N . TYR A 1 167 ? 0.678 10.237 10.222 1.00 91.19 167 TYR A N 1
ATOM 1288 C CA . TYR A 1 167 ? 1.853 11.073 9.944 1.00 91.19 167 TYR A CA 1
ATOM 1289 C C . TYR A 1 167 ? 3.072 10.772 10.836 1.00 91.19 167 TYR A C 1
ATOM 1291 O O . TYR A 1 167 ? 4.007 11.564 10.910 1.00 91.19 167 TYR A O 1
ATOM 1299 N N . ASN A 1 168 ? 3.072 9.614 11.501 1.00 93.12 168 ASN A N 1
ATOM 1300 C CA . ASN A 1 168 ? 4.155 9.110 12.334 1.00 93.12 168 ASN A CA 1
ATOM 1301 C C . ASN A 1 168 ? 4.209 7.579 12.215 1.00 93.12 168 ASN A C 1
ATOM 1303 O O . ASN A 1 168 ? 3.984 6.834 13.168 1.00 93.12 168 ASN A O 1
ATOM 1307 N N . GLU A 1 169 ? 4.478 7.098 11.004 1.00 92.19 169 GLU A N 1
ATOM 1308 C CA . GLU A 1 169 ? 4.426 5.676 10.625 1.00 92.19 169 GLU A CA 1
ATOM 1309 C C . GLU A 1 169 ? 5.441 4.807 11.391 1.00 92.19 169 GLU A C 1
ATOM 1311 O O . GLU A 1 169 ? 5.289 3.588 11.524 1.00 92.19 169 GLU A O 1
ATOM 1316 N N . ASN A 1 170 ? 6.472 5.452 11.942 1.00 91.06 170 ASN A N 1
ATOM 1317 C CA . ASN A 1 170 ? 7.476 4.828 12.791 1.00 91.06 170 ASN A CA 1
ATOM 1318 C C . ASN A 1 170 ? 7.069 4.725 14.269 1.00 91.06 170 ASN A C 1
ATOM 1320 O O . ASN A 1 170 ? 7.753 4.068 15.053 1.00 91.06 170 ASN A O 1
ATOM 1324 N N . SER A 1 171 ? 5.948 5.313 14.666 1.00 95.00 171 SER A N 1
ATOM 1325 C CA . SER A 1 171 ? 5.386 5.123 15.998 1.00 95.00 171 SER A CA 1
ATOM 1326 C C . SER A 1 171 ? 4.859 3.697 16.172 1.00 95.00 171 SER A C 1
ATOM 1328 O O . SER A 1 171 ? 4.273 3.110 15.264 1.00 95.00 171 SER A O 1
ATOM 1330 N N . ALA A 1 172 ? 5.006 3.135 17.374 1.00 96.31 172 ALA A N 1
ATOM 1331 C CA . ALA A 1 172 ? 4.291 1.914 17.752 1.00 96.31 172 ALA A CA 1
ATOM 1332 C C . ALA A 1 172 ? 2.786 2.169 17.971 1.00 96.31 172 ALA A C 1
ATOM 1334 O O . ALA A 1 172 ? 1.993 1.224 18.004 1.00 96.31 172 ALA A O 1
ATOM 1335 N N . GLY A 1 173 ? 2.390 3.435 18.137 1.00 97.50 173 GLY A N 1
ATOM 1336 C CA . GLY A 1 173 ? 1.055 3.839 18.558 1.00 97.50 173 GLY A CA 1
ATOM 1337 C C . GLY A 1 173 ? 0.697 3.342 19.959 1.00 97.50 173 GLY A C 1
ATOM 1338 O O . GLY A 1 173 ? 1.417 2.546 20.566 1.00 97.50 173 GLY A O 1
ATOM 1339 N N . THR A 1 174 ? -0.450 3.774 20.464 1.00 97.38 174 THR A N 1
ATOM 1340 C CA . THR A 1 174 ? -0.870 3.490 21.845 1.00 97.38 174 THR A CA 1
ATOM 1341 C C . THR A 1 174 ? -1.958 2.425 21.916 1.00 97.38 174 THR A C 1
ATOM 1343 O O . THR A 1 174 ? -1.823 1.483 22.693 1.00 97.38 174 THR A O 1
ATOM 1346 N N . ASP A 1 175 ? -2.979 2.501 21.060 1.00 98.19 175 ASP A N 1
ATOM 1347 C CA . ASP A 1 175 ? -4.144 1.612 21.133 1.00 98.19 175 ASP A CA 1
ATOM 1348 C C . ASP A 1 175 ? -4.811 1.359 19.767 1.00 98.19 175 ASP A C 1
ATOM 1350 O O . ASP A 1 175 ? -4.504 2.024 18.775 1.00 98.19 175 ASP A O 1
ATOM 1354 N N . TRP A 1 176 ? -5.720 0.385 19.704 1.00 98.69 176 TRP A N 1
ATOM 1355 C CA . TRP A 1 176 ? -6.565 0.098 18.547 1.00 98.69 176 TRP A CA 1
ATOM 1356 C C . TRP A 1 176 ? -7.966 0.680 18.726 1.00 98.69 176 TRP A C 1
ATOM 1358 O O . TRP A 1 176 ? -8.770 0.184 19.509 1.00 98.69 176 TRP A O 1
ATOM 1368 N N . LYS A 1 177 ? -8.308 1.674 17.908 1.00 98.56 177 LYS A N 1
ATOM 1369 C CA . LYS A 1 177 ? -9.669 2.205 17.809 1.00 98.56 177 LYS A CA 1
ATOM 1370 C C . LYS A 1 177 ? -10.438 1.443 16.735 1.00 98.56 177 LYS A C 1
ATOM 1372 O O . LYS A 1 177 ? -10.040 1.450 15.569 1.00 98.56 177 LYS A O 1
ATOM 1377 N N . GLN A 1 178 ? -11.545 0.801 17.106 1.00 98.62 178 GLN A N 1
ATOM 1378 C CA . GLN A 1 178 ? -12.418 0.148 16.131 1.00 98.62 178 GLN A CA 1
ATOM 1379 C C . GLN A 1 178 ? -13.103 1.193 15.240 1.00 98.62 178 GLN A C 1
ATOM 1381 O O . GLN A 1 178 ? -13.605 2.210 15.721 1.00 98.62 178 GLN A O 1
ATOM 1386 N N . VAL A 1 179 ? -13.141 0.922 13.938 1.00 98.62 179 VAL A N 1
ATOM 1387 C CA . VAL A 1 179 ? -13.847 1.732 12.943 1.00 98.62 179 VAL A CA 1
ATOM 1388 C C . VAL A 1 179 ? -15.000 0.897 12.374 1.00 98.62 179 VAL A C 1
ATOM 1390 O O . VAL A 1 179 ? -14.766 -0.237 11.953 1.00 98.62 179 VAL A O 1
ATOM 1393 N N . PRO A 1 180 ? -16.246 1.409 12.355 1.00 98.00 180 PRO A N 1
ATOM 1394 C CA . PRO A 1 180 ? -17.389 0.657 11.843 1.00 98.00 180 PRO A CA 1
ATOM 1395 C C . PRO A 1 180 ? -17.204 0.203 10.391 1.00 98.00 180 PRO A C 1
ATOM 1397 O O . PRO A 1 180 ? -16.684 0.950 9.558 1.00 98.00 180 PRO A O 1
ATOM 1400 N N . GLY A 1 181 ? -17.671 -1.007 10.087 1.00 96.62 181 GLY A N 1
ATOM 1401 C CA . GLY A 1 181 ? -17.591 -1.633 8.767 1.00 96.62 181 GLY A CA 1
ATOM 1402 C C . GLY A 1 181 ? -17.060 -3.066 8.831 1.00 96.62 181 GLY A C 1
ATOM 1403 O O . GLY A 1 181 ? -16.682 -3.557 9.897 1.00 96.62 181 GLY A O 1
ATOM 1404 N N . ALA A 1 182 ? -17.042 -3.735 7.677 1.00 97.06 182 ALA A N 1
ATOM 1405 C CA . ALA A 1 182 ? -16.546 -5.100 7.544 1.00 97.06 182 ALA A CA 1
ATOM 1406 C C . ALA A 1 182 ? -15.708 -5.258 6.269 1.00 97.06 182 ALA A C 1
ATOM 1408 O O . ALA A 1 182 ? -16.221 -5.141 5.156 1.00 97.06 182 ALA A O 1
ATOM 1409 N N . LEU A 1 183 ? -14.419 -5.553 6.431 1.00 98.06 183 LEU A N 1
ATOM 1410 C CA . LEU A 1 183 ? -13.461 -5.709 5.336 1.00 98.06 183 LEU A CA 1
ATOM 1411 C C . LEU A 1 183 ? -12.649 -7.002 5.495 1.00 98.06 183 LEU A C 1
ATOM 1413 O O . LEU A 1 183 ? -12.530 -7.560 6.579 1.00 98.06 183 LEU A O 1
ATOM 1417 N N . ALA A 1 184 ? -12.099 -7.497 4.392 1.00 97.69 184 ALA A N 1
ATOM 1418 C CA . ALA A 1 184 ? -11.187 -8.639 4.351 1.00 97.69 184 ALA A CA 1
ATOM 1419 C C . ALA A 1 184 ? -9.722 -8.205 4.201 1.00 97.69 184 ALA A C 1
ATOM 1421 O O . ALA A 1 184 ? -8.829 -8.895 4.690 1.00 97.69 184 ALA A O 1
ATOM 1422 N N . LYS A 1 185 ? -9.478 -7.075 3.527 1.00 98.06 185 LYS A N 1
ATOM 1423 C CA . LYS A 1 185 ? -8.164 -6.437 3.369 1.00 98.06 185 LYS A CA 1
ATOM 1424 C C . LYS A 1 185 ? -8.325 -4.921 3.378 1.00 98.06 185 LYS A C 1
ATOM 1426 O O . LYS A 1 185 ? -9.391 -4.416 3.022 1.00 98.06 185 LYS A O 1
ATOM 1431 N N . ILE A 1 186 ? -7.261 -4.228 3.757 1.00 98.56 186 ILE A N 1
ATOM 1432 C CA . ILE A 1 186 ? -7.198 -2.772 3.869 1.00 98.56 186 ILE A CA 1
ATOM 1433 C C . ILE A 1 186 ? -5.817 -2.309 3.403 1.00 98.56 186 ILE A C 1
ATOM 1435 O O . ILE A 1 186 ? -4.847 -3.026 3.635 1.00 98.56 186 ILE A O 1
ATOM 1439 N N . SER A 1 187 ? -5.742 -1.159 2.742 1.00 98.19 187 SER A N 1
ATOM 1440 C CA . SER A 1 187 ? -4.487 -0.521 2.345 1.00 98.19 187 SER A CA 1
ATOM 1441 C C . SER A 1 187 ? -4.582 0.994 2.546 1.00 98.19 187 SER A C 1
ATOM 1443 O O . SER A 1 187 ? -5.665 1.582 2.411 1.00 98.19 187 SER A O 1
ATOM 1445 N N . VAL A 1 188 ? -3.473 1.601 2.964 1.00 97.38 188 VAL A N 1
ATOM 1446 C CA . VAL A 1 188 ? -3.423 2.957 3.518 1.00 97.38 188 VAL A CA 1
ATOM 1447 C C . VAL A 1 188 ? -2.503 3.845 2.688 1.00 97.38 188 VAL A C 1
ATOM 1449 O O . VAL A 1 188 ? -1.328 3.549 2.525 1.00 97.38 188 VAL A O 1
ATOM 1452 N N . GLY A 1 189 ? -3.031 4.977 2.224 1.00 93.94 189 GLY A N 1
ATOM 1453 C CA . GLY A 1 189 ? -2.263 6.010 1.534 1.00 93.94 189 GLY A CA 1
ATOM 1454 C C . GLY A 1 189 ? -2.043 7.261 2.390 1.00 93.94 189 GLY A C 1
ATOM 1455 O O . GLY A 1 189 ? -2.041 7.220 3.623 1.00 93.94 189 GLY A O 1
ATOM 1456 N N . ASN A 1 190 ? -1.900 8.404 1.722 1.00 90.75 190 ASN A N 1
ATOM 1457 C CA . ASN A 1 190 ? -1.840 9.731 2.327 1.00 90.75 190 ASN A CA 1
ATOM 1458 C C . ASN A 1 190 ? -3.198 10.441 2.258 1.00 90.75 190 ASN A C 1
ATOM 1460 O O . ASN A 1 190 ? -3.595 10.990 1.229 1.00 90.75 190 ASN A O 1
ATOM 1464 N N . GLY A 1 191 ? -3.918 10.437 3.375 1.00 89.25 191 GLY A N 1
ATOM 1465 C CA . GLY A 1 191 ? -5.264 11.000 3.494 1.00 89.25 191 GLY A CA 1
ATOM 1466 C C . GLY A 1 191 ? -6.346 10.138 2.838 1.00 89.25 191 GLY A C 1
ATOM 1467 O O . GLY A 1 191 ? -7.470 10.604 2.655 1.00 89.25 191 GLY A O 1
ATOM 1468 N N . ILE A 1 192 ? -6.022 8.897 2.466 1.00 90.94 192 ILE A N 1
ATOM 1469 C CA . ILE A 1 192 ? -6.954 7.929 1.887 1.00 90.94 192 ILE A CA 1
ATOM 1470 C C . ILE A 1 192 ? -6.726 6.544 2.486 1.00 90.94 192 ILE A C 1
ATOM 1472 O O . ILE A 1 192 ? -5.602 6.149 2.790 1.00 90.94 192 ILE A O 1
ATOM 1476 N N . VAL A 1 193 ? -7.808 5.784 2.615 1.00 95.94 193 VAL A N 1
ATOM 1477 C CA . VAL A 1 193 ? -7.782 4.372 3.005 1.00 95.94 193 VAL A CA 1
ATOM 1478 C C . VAL A 1 193 ? -8.757 3.634 2.108 1.00 95.94 193 VAL A C 1
ATOM 1480 O O . VAL A 1 193 ? -9.899 4.069 1.945 1.00 95.94 193 VAL A O 1
ATOM 1483 N N . TRP A 1 194 ? -8.310 2.520 1.542 1.00 95.94 194 TRP A N 1
ATOM 1484 C CA . TRP A 1 194 ? -9.123 1.651 0.702 1.00 95.94 194 TRP A CA 1
ATOM 1485 C C . TRP A 1 194 ? -9.194 0.255 1.301 1.00 95.94 194 TR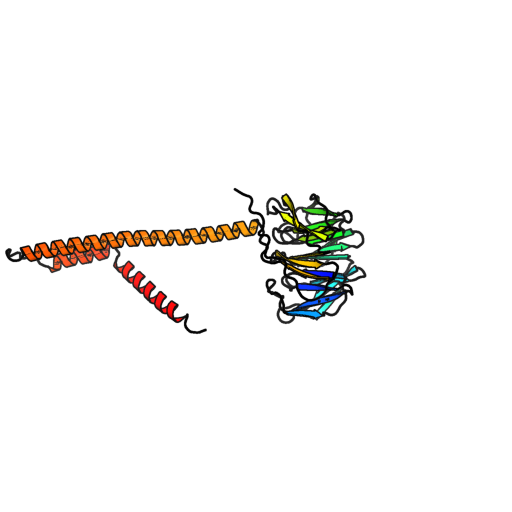P A C 1
ATOM 1487 O O . TRP A 1 194 ? -8.301 -0.186 2.020 1.00 95.94 194 TRP A O 1
ATOM 1497 N N . GLY A 1 195 ? -10.249 -0.477 0.981 1.00 96.44 195 GLY A N 1
ATOM 1498 C CA . GLY A 1 195 ? -10.376 -1.861 1.399 1.00 96.44 195 GLY A CA 1
ATOM 1499 C C . GLY A 1 195 ? -11.276 -2.671 0.493 1.00 96.44 195 GLY A C 1
ATOM 1500 O O . GLY A 1 195 ? -12.070 -2.132 -0.275 1.00 96.44 195 GLY A O 1
ATOM 1501 N N . VAL A 1 196 ? -11.145 -3.989 0.609 1.00 96.81 196 VAL A N 1
ATOM 1502 C CA . VAL A 1 196 ? -12.016 -4.959 -0.065 1.00 96.81 196 VAL A CA 1
ATOM 1503 C C . VAL A 1 196 ? -12.691 -5.809 0.997 1.00 96.81 196 VAL A C 1
ATOM 1505 O O . VAL A 1 196 ? -12.039 -6.216 1.962 1.00 96.81 196 VAL A O 1
ATOM 1508 N N . ASN A 1 197 ? -13.978 -6.103 0.842 1.00 95.62 197 ASN A N 1
ATOM 1509 C CA . ASN A 1 197 ? -14.680 -7.026 1.733 1.00 95.62 197 ASN A CA 1
ATOM 1510 C C . ASN A 1 197 ? -14.589 -8.488 1.242 1.00 95.62 197 ASN A C 1
ATOM 1512 O O . ASN A 1 197 ? -13.990 -8.787 0.209 1.00 95.62 197 ASN A O 1
ATOM 1516 N N . LYS A 1 198 ? -15.183 -9.430 1.989 1.00 92.56 198 LYS A N 1
ATOM 1517 C CA . LYS A 1 198 ? -15.107 -10.876 1.686 1.00 92.56 198 LYS A CA 1
ATOM 1518 C C . LYS A 1 198 ? -15.777 -11.273 0.359 1.00 92.56 198 LYS A C 1
ATOM 1520 O O . LYS A 1 198 ? -15.392 -12.286 -0.219 1.00 92.56 198 LYS A O 1
ATOM 1525 N N . ILE A 1 199 ? -16.739 -10.485 -0.132 1.00 90.94 199 ILE A N 1
ATOM 1526 C CA . ILE A 1 199 ? -17.416 -10.720 -1.422 1.00 90.94 199 ILE A CA 1
ATOM 1527 C C . ILE A 1 199 ? -16.728 -10.002 -2.595 1.00 90.94 199 ILE A C 1
ATOM 1529 O O . ILE A 1 199 ? -17.088 -10.231 -3.745 1.00 90.94 199 ILE A O 1
ATOM 1533 N N . GLY A 1 200 ? -15.705 -9.189 -2.313 1.00 90.56 200 GLY A N 1
ATOM 1534 C CA . GLY A 1 200 ? -14.902 -8.476 -3.303 1.00 90.56 200 GLY A CA 1
ATOM 1535 C C . GLY A 1 200 ? -15.395 -7.071 -3.646 1.00 90.56 200 GLY A C 1
ATOM 1536 O O . GLY A 1 200 ? -14.858 -6.472 -4.568 1.00 90.56 200 GLY A O 1
ATOM 1537 N N . ALA A 1 201 ? -16.385 -6.531 -2.929 1.00 92.75 201 ALA A N 1
ATOM 1538 C CA . ALA A 1 201 ? -16.756 -5.126 -3.078 1.00 92.75 201 ALA A CA 1
ATOM 1539 C C . ALA A 1 201 ? -15.669 -4.233 -2.470 1.00 92.75 201 ALA A C 1
ATOM 1541 O O . ALA A 1 201 ? -15.103 -4.566 -1.418 1.00 92.75 201 ALA A O 1
ATOM 1542 N N . ILE A 1 202 ? -15.394 -3.108 -3.127 1.00 93.81 202 ILE A N 1
ATOM 1543 C CA . ILE A 1 202 ? -14.357 -2.167 -2.715 1.00 93.81 202 ILE A CA 1
ATOM 1544 C C . ILE A 1 202 ? -14.961 -0.944 -2.045 1.00 93.81 202 ILE A C 1
ATOM 1546 O O . ILE A 1 202 ? -16.052 -0.493 -2.387 1.00 93.81 202 ILE A O 1
ATOM 1550 N N . TYR A 1 203 ? -14.232 -0.403 -1.080 1.00 93.94 203 TYR A N 1
ATOM 1551 C CA . TYR A 1 203 ? -14.637 0.775 -0.332 1.00 93.94 203 TYR A CA 1
ATOM 1552 C C . TYR A 1 203 ? -13.448 1.704 -0.161 1.00 93.94 203 TYR A C 1
ATOM 1554 O O . TYR A 1 203 ? -12.330 1.242 0.068 1.00 93.94 203 TYR A O 1
ATOM 1562 N N . TYR A 1 204 ? -13.707 3.005 -0.206 1.00 92.56 204 TYR A N 1
ATOM 1563 C CA . TYR A 1 204 ? -12.762 4.020 0.240 1.00 92.56 204 TYR A CA 1
ATOM 1564 C C . TYR A 1 204 ? -13.333 4.773 1.444 1.00 92.56 204 TYR A C 1
ATOM 1566 O O . TYR A 1 204 ? -14.553 4.892 1.606 1.00 92.56 204 TYR A O 1
ATOM 1574 N N . ARG A 1 205 ? -12.453 5.231 2.333 1.00 94.25 205 ARG A N 1
ATOM 1575 C CA . ARG A 1 205 ? -12.812 5.974 3.543 1.00 94.25 205 ARG A CA 1
ATOM 1576 C C . ARG A 1 205 ? -12.771 7.474 3.259 1.00 94.25 205 ARG A C 1
ATOM 1578 O O . ARG A 1 205 ? -11.743 7.997 2.840 1.00 94.25 205 ARG A O 1
ATOM 1585 N N . GLU A 1 206 ? -13.876 8.167 3.508 1.00 89.69 206 GLU A N 1
ATOM 1586 C CA . GLU A 1 206 ? -13.960 9.627 3.395 1.00 89.69 206 GLU A CA 1
ATOM 1587 C C . GLU A 1 206 ? -13.649 10.329 4.718 1.00 89.69 206 GLU A C 1
ATOM 1589 O O . GLU A 1 206 ? -13.751 9.738 5.794 1.00 89.69 206 GLU A O 1
ATOM 1594 N N . GLY A 1 207 ? -13.299 11.616 4.630 1.00 89.06 207 GLY A N 1
ATOM 1595 C CA . GLY A 1 207 ? -13.147 12.506 5.782 1.00 89.06 207 GLY A CA 1
ATOM 1596 C C . GLY A 1 207 ? -11.897 12.272 6.625 1.00 89.06 207 GLY A C 1
ATOM 1597 O O . GLY A 1 207 ? -11.852 12.759 7.752 1.00 89.06 207 GLY A O 1
ATOM 1598 N N . ILE A 1 208 ? -10.920 11.508 6.122 1.00 91.62 208 ILE A N 1
ATOM 1599 C CA . ILE A 1 208 ? -9.621 11.352 6.781 1.00 91.62 208 ILE A CA 1
ATOM 1600 C C . ILE A 1 208 ? -8.868 12.678 6.681 1.00 91.62 208 ILE A C 1
ATOM 1602 O O . ILE A 1 208 ? -8.608 13.167 5.583 1.00 91.62 208 ILE A O 1
ATOM 1606 N N . THR A 1 209 ? -8.513 13.233 7.834 1.00 88.56 209 THR A N 1
ATOM 1607 C CA . THR A 1 209 ? -7.687 14.438 7.975 1.00 88.56 209 THR A CA 1
ATOM 1608 C C . THR A 1 209 ? -6.686 14.239 9.115 1.00 88.56 209 THR A C 1
ATOM 1610 O O . THR A 1 209 ? -6.727 13.213 9.802 1.00 88.56 209 THR A O 1
ATOM 1613 N N . ARG A 1 210 ? -5.794 15.213 9.345 1.00 85.69 210 ARG A N 1
ATOM 1614 C CA . ARG A 1 210 ? -4.887 15.194 10.508 1.00 85.69 210 ARG A CA 1
ATOM 1615 C C . ARG A 1 210 ? -5.665 15.144 11.830 1.00 85.69 210 ARG A C 1
ATOM 1617 O O . ARG A 1 210 ? -5.323 14.341 12.693 1.00 85.69 210 ARG A O 1
ATOM 1624 N N . ASP A 1 211 ? -6.749 15.912 11.933 1.00 88.75 211 ASP A N 1
ATOM 1625 C CA . ASP A 1 211 ? -7.578 16.001 13.147 1.00 88.75 211 ASP A CA 1
ATOM 1626 C C . ASP A 1 211 ? -8.616 14.875 13.261 1.00 88.75 211 ASP A C 1
ATOM 1628 O O . ASP A 1 211 ? -9.052 14.518 14.354 1.00 88.75 211 ASP A O 1
ATOM 1632 N N . ASN A 1 212 ? -8.999 14.268 12.134 1.00 92.62 212 ASN A N 1
ATOM 1633 C CA . ASN A 1 212 ? -9.880 13.104 12.090 1.00 92.62 212 ASN A CA 1
ATOM 1634 C C . ASN A 1 212 ? -9.206 11.930 11.360 1.00 92.62 212 ASN A C 1
ATOM 1636 O O . ASN A 1 212 ? -9.600 11.575 10.242 1.00 92.62 212 ASN A O 1
ATOM 1640 N N . PRO A 1 213 ? -8.225 11.261 11.990 1.00 94.06 213 PRO A N 1
ATOM 1641 C CA . PRO A 1 213 ? -7.461 10.204 11.335 1.00 94.06 213 PRO A CA 1
ATOM 1642 C C . PRO A 1 213 ? -8.303 8.962 11.013 1.00 94.06 213 PRO A C 1
ATOM 1644 O O . PRO A 1 213 ? -7.932 8.182 10.146 1.00 94.06 213 PRO A O 1
ATOM 1647 N N . THR A 1 214 ? -9.458 8.773 11.666 1.00 96.62 214 THR A N 1
ATOM 1648 C CA . THR A 1 214 ? -10.373 7.651 11.384 1.00 96.62 214 THR A CA 1
ATOM 1649 C C . THR A 1 214 ? -11.373 7.923 10.261 1.00 96.62 214 THR A C 1
ATOM 1651 O O . THR A 1 214 ? -12.115 7.020 9.857 1.00 96.62 214 THR A O 1
ATOM 1654 N N . GLY A 1 215 ? -11.436 9.154 9.759 1.00 95.06 215 GLY A N 1
ATOM 1655 C CA . GLY A 1 215 ? -12.433 9.566 8.782 1.00 95.06 215 GLY A CA 1
ATOM 1656 C C . GLY A 1 215 ? -13.876 9.436 9.271 1.00 95.06 215 GLY A C 1
ATOM 1657 O O . GLY A 1 215 ? -14.151 9.125 10.431 1.00 95.06 215 GLY A O 1
ATOM 1658 N N . THR A 1 216 ? -14.826 9.648 8.369 1.00 93.56 216 THR A N 1
ATOM 1659 C CA . THR A 1 216 ? -16.256 9.748 8.690 1.00 93.56 216 THR A CA 1
ATOM 1660 C C . THR A 1 216 ? -17.036 8.515 8.247 1.00 93.56 216 THR A C 1
ATOM 1662 O O . THR A 1 216 ? -17.701 7.880 9.068 1.00 93.56 216 THR A O 1
ATOM 1665 N N . ARG A 1 217 ? -16.913 8.099 6.981 1.00 94.06 217 ARG A N 1
ATOM 1666 C CA . ARG A 1 217 ? -17.726 7.011 6.407 1.00 94.06 217 ARG A CA 1
ATOM 1667 C C . ARG A 1 217 ? -17.009 6.222 5.315 1.00 94.06 217 ARG A C 1
ATOM 1669 O O . ARG A 1 217 ? -16.047 6.698 4.719 1.00 94.06 217 ARG A O 1
ATOM 1676 N N . TRP A 1 218 ? -17.516 5.022 5.043 1.00 94.88 218 TRP A N 1
ATOM 1677 C CA . TRP A 1 218 ? -17.131 4.220 3.882 1.00 94.88 218 TRP A CA 1
ATOM 1678 C C . TRP A 1 218 ? -18.027 4.543 2.691 1.00 94.88 218 TRP A C 1
ATOM 1680 O O . TRP A 1 218 ? -19.245 4.628 2.843 1.00 94.88 218 TRP A O 1
ATOM 1690 N N . VAL A 1 219 ? -17.430 4.664 1.510 1.00 91.75 219 VAL A N 1
ATOM 1691 C CA . VAL A 1 219 ? -18.148 4.790 0.240 1.00 91.75 219 VAL A CA 1
ATOM 1692 C C . VAL A 1 219 ? -17.757 3.624 -0.654 1.00 91.75 219 VAL A C 1
ATOM 1694 O O . VAL A 1 219 ? -16.573 3.365 -0.861 1.00 91.75 219 VAL A O 1
ATOM 1697 N N . GLY A 1 220 ? -18.763 2.885 -1.119 1.00 87.75 220 GLY A N 1
ATOM 1698 C CA . GLY A 1 220 ? -18.575 1.678 -1.917 1.00 87.75 220 GLY A CA 1
ATOM 1699 C C . GLY A 1 220 ? -18.485 1.950 -3.417 1.00 87.75 220 GLY A C 1
ATOM 1700 O O . GLY A 1 220 ? -19.143 2.849 -3.937 1.00 87.75 220 GLY A O 1
ATOM 1701 N N . ASP A 1 221 ? -17.710 1.114 -4.099 1.00 77.75 221 ASP A N 1
ATOM 1702 C CA . ASP A 1 221 ? -17.742 0.880 -5.544 1.00 77.75 221 ASP A CA 1
ATOM 1703 C C . ASP A 1 221 ? -17.855 -0.650 -5.740 1.00 77.75 221 ASP A C 1
ATOM 1705 O O . ASP A 1 221 ? -17.213 -1.444 -5.049 1.00 77.75 221 ASP A O 1
ATOM 1709 N N . SER A 1 222 ? -18.743 -1.101 -6.623 1.00 68.19 222 SER A N 1
ATOM 1710 C CA . SER A 1 222 ? -19.104 -2.517 -6.773 1.00 68.19 222 SER A CA 1
ATOM 1711 C C . SER A 1 222 ? -18.113 -3.327 -7.622 1.00 68.19 222 SER A C 1
ATOM 1713 O O . SER A 1 222 ? -18.396 -4.470 -7.989 1.00 68.19 222 SER A O 1
ATOM 1715 N N . ARG A 1 223 ? -16.920 -2.794 -7.922 1.00 73.62 223 ARG A N 1
ATOM 1716 C CA . ARG A 1 223 ? -15.874 -3.547 -8.636 1.00 73.62 223 ARG A CA 1
ATOM 1717 C C . ARG A 1 223 ? -15.389 -4.734 -7.800 1.00 73.62 223 ARG A C 1
ATOM 1719 O O . ARG A 1 223 ? -14.860 -4.554 -6.713 1.00 73.62 223 ARG A O 1
ATOM 1726 N N . GLY A 1 224 ? -15.511 -5.942 -8.356 1.00 84.44 224 GLY A N 1
ATOM 1727 C CA . GLY A 1 224 ? -15.158 -7.219 -7.718 1.00 84.44 224 GLY A CA 1
ATOM 1728 C C . GLY A 1 224 ? -13.653 -7.498 -7.570 1.00 84.44 224 GLY A C 1
ATOM 1729 O O . GLY A 1 224 ? -13.159 -8.472 -8.141 1.00 84.44 224 GLY A O 1
ATOM 1730 N N . LEU A 1 225 ? -12.908 -6.661 -6.842 1.00 90.75 225 LEU A N 1
ATOM 1731 C CA . LEU A 1 225 ? -11.486 -6.887 -6.546 1.00 90.75 225 LEU A CA 1
ATOM 1732 C C . LEU A 1 225 ? -11.301 -7.824 -5.341 1.00 90.75 225 LEU A C 1
ATOM 1734 O O . LEU A 1 225 ? -12.037 -7.784 -4.364 1.00 90.75 225 LEU A O 1
ATOM 1738 N N . THR A 1 226 ? -10.263 -8.660 -5.374 1.00 93.44 226 THR A N 1
ATOM 1739 C CA . THR A 1 226 ? -9.900 -9.570 -4.263 1.00 93.44 226 THR A CA 1
ATOM 1740 C C . THR A 1 226 ? -8.781 -9.034 -3.378 1.00 93.44 226 THR A C 1
ATOM 1742 O O . THR A 1 226 ? -8.506 -9.552 -2.289 1.00 93.44 226 THR A O 1
ATOM 1745 N N . THR A 1 227 ? -8.078 -8.023 -3.868 1.00 94.25 227 THR A N 1
ATOM 1746 C CA . THR A 1 227 ? -7.012 -7.314 -3.175 1.00 94.25 227 THR A CA 1
ATOM 1747 C C . THR A 1 227 ? -6.811 -5.985 -3.870 1.00 94.25 227 THR A C 1
ATOM 1749 O O . THR A 1 227 ? -7.044 -5.871 -5.076 1.00 94.25 227 THR A O 1
ATOM 1752 N N . LEU A 1 228 ? -6.350 -5.017 -3.101 1.00 95.94 228 LEU A N 1
ATOM 1753 C CA . LEU A 1 228 ? -5.830 -3.768 -3.609 1.00 95.94 228 LEU A CA 1
ATOM 1754 C C . LEU A 1 228 ? -4.631 -3.358 -2.769 1.00 95.94 228 LEU A C 1
ATOM 1756 O O . LEU A 1 228 ? -4.462 -3.881 -1.663 1.00 95.94 228 LEU A O 1
ATOM 1760 N N . ASP A 1 229 ? -3.846 -2.450 -3.315 1.00 97.12 229 ASP A N 1
ATOM 1761 C CA . ASP A 1 229 ? -2.797 -1.743 -2.612 1.00 97.12 229 ASP A CA 1
ATOM 1762 C C . ASP A 1 229 ? -2.799 -0.270 -3.015 1.00 97.12 229 ASP A C 1
ATOM 1764 O O . ASP A 1 229 ? -3.140 0.060 -4.154 1.00 97.12 229 ASP A O 1
ATOM 1768 N N . VAL A 1 230 ? -2.479 0.591 -2.057 1.00 94.62 230 VAL A N 1
ATOM 1769 C CA . VAL A 1 230 ? -2.493 2.045 -2.147 1.00 94.62 230 VAL A CA 1
ATOM 1770 C C . VAL A 1 230 ? -1.089 2.531 -1.830 1.00 94.62 230 VAL A C 1
ATOM 1772 O O . VAL A 1 230 ? -0.590 2.302 -0.735 1.00 94.62 230 VAL A O 1
ATOM 1775 N N . SER A 1 231 ? -0.485 3.264 -2.754 1.00 93.31 231 SER A N 1
ATOM 1776 C CA . SER A 1 231 ? 0.768 3.956 -2.471 1.00 93.31 231 SER A CA 1
ATOM 1777 C C . SER A 1 231 ? 0.514 5.159 -1.560 1.00 93.31 231 SER A C 1
ATOM 1779 O O . SER A 1 231 ? -0.321 6.014 -1.852 1.00 93.31 231 SER A O 1
ATOM 1781 N N . SER A 1 232 ? 1.252 5.261 -0.461 1.00 87.56 232 SER A N 1
ATOM 1782 C CA . SER A 1 232 ? 1.261 6.433 0.416 1.00 87.56 232 SER A CA 1
ATOM 1783 C C . SER A 1 232 ? 2.047 7.622 -0.146 1.00 87.56 232 SER A C 1
ATOM 1785 O O . SER A 1 232 ? 1.815 8.743 0.305 1.00 87.56 232 SER A O 1
ATOM 1787 N N . SER A 1 233 ? 2.935 7.423 -1.127 1.00 86.44 233 SER A N 1
ATOM 1788 C CA . SER A 1 233 ? 3.649 8.505 -1.828 1.00 86.44 233 SER A CA 1
ATOM 1789 C C . SER A 1 233 ? 2.783 9.180 -2.891 1.00 86.44 233 SER A C 1
ATOM 1791 O O . SER A 1 233 ? 2.778 10.406 -2.973 1.00 86.44 233 SER A O 1
ATOM 1793 N N . SER A 1 234 ? 2.028 8.409 -3.680 1.00 88.12 234 SER A N 1
ATOM 1794 C CA . SER A 1 234 ? 1.284 8.934 -4.841 1.00 88.12 234 SER A CA 1
ATOM 1795 C C . SER A 1 234 ? -0.237 8.800 -4.754 1.00 88.12 234 SER A C 1
ATOM 1797 O O . SER A 1 234 ? -0.945 9.331 -5.611 1.00 88.12 234 SER A O 1
ATOM 1799 N N . ASN A 1 235 ? -0.762 8.077 -3.758 1.00 90.19 235 ASN A N 1
ATOM 1800 C CA . ASN A 1 235 ? -2.176 7.696 -3.650 1.00 90.19 235 ASN A CA 1
ATOM 1801 C C . ASN A 1 235 ? -2.714 6.861 -4.822 1.00 90.19 235 ASN A C 1
ATOM 1803 O O . ASN A 1 235 ? -3.929 6.685 -4.965 1.00 90.19 235 ASN A O 1
ATOM 1807 N N . GLN A 1 236 ? -1.836 6.307 -5.655 1.00 90.88 236 GLN A N 1
ATOM 1808 C CA . GLN A 1 236 ? -2.250 5.366 -6.680 1.00 90.88 236 GLN A CA 1
ATOM 1809 C C . GLN A 1 236 ? -2.747 4.064 -6.090 1.00 90.88 236 GLN A C 1
ATOM 1811 O O . GLN A 1 236 ? -2.219 3.577 -5.094 1.00 90.88 236 GLN A O 1
ATOM 1816 N N . VAL A 1 237 ? -3.731 3.473 -6.768 1.00 93.88 237 VAL A N 1
ATOM 1817 C CA . VAL A 1 237 ? -4.345 2.225 -6.333 1.00 93.88 237 VAL A CA 1
ATOM 1818 C C . VAL A 1 237 ? -4.194 1.168 -7.408 1.00 93.88 237 VAL A C 1
ATOM 1820 O O . VAL A 1 237 ? -4.631 1.346 -8.546 1.00 93.88 237 VAL A O 1
ATOM 1823 N N . TRP A 1 238 ? -3.615 0.037 -7.029 1.00 96.12 238 TRP A N 1
ATOM 1824 C CA . TRP A 1 238 ? -3.551 -1.161 -7.854 1.00 96.12 238 TRP A CA 1
ATOM 1825 C C . TRP A 1 238 ? -4.434 -2.243 -7.259 1.00 96.12 238 TRP A C 1
ATOM 1827 O O . TRP A 1 238 ? -4.529 -2.392 -6.047 1.00 96.12 238 TRP A O 1
ATOM 1837 N N . GLY A 1 239 ? -5.109 -3.004 -8.110 1.00 95.94 239 GLY A N 1
ATOM 1838 C CA . GLY A 1 239 ? -6.096 -3.989 -7.700 1.00 95.94 239 GLY A CA 1
ATOM 1839 C C . GLY A 1 239 ? -6.056 -5.236 -8.561 1.00 95.94 239 GLY A C 1
ATOM 1840 O O . GLY A 1 239 ? -5.738 -5.177 -9.746 1.00 95.94 239 GLY A O 1
ATOM 1841 N N . VAL A 1 240 ? -6.404 -6.378 -7.968 1.00 96.88 240 VAL A N 1
ATOM 1842 C CA . VAL A 1 240 ? -6.445 -7.663 -8.680 1.00 96.88 240 VAL A CA 1
ATOM 1843 C C . VAL A 1 240 ? -7.767 -8.378 -8.421 1.00 96.88 240 VAL A C 1
ATOM 1845 O O . VAL A 1 240 ? -8.213 -8.507 -7.276 1.00 96.88 240 VAL A O 1
ATOM 1848 N N . LYS A 1 241 ? -8.402 -8.861 -9.490 1.00 95.06 241 LYS A N 1
ATOM 1849 C CA . LYS A 1 241 ? -9.621 -9.683 -9.440 1.00 95.06 241 LYS A CA 1
ATOM 1850 C C . LYS A 1 241 ? -9.313 -11.165 -9.200 1.00 95.06 241 LYS A C 1
ATOM 1852 O O . LYS A 1 241 ? -8.163 -11.590 -9.243 1.00 95.06 241 LYS A O 1
ATOM 1857 N N . ARG A 1 242 ? -10.347 -11.974 -8.952 1.00 92.50 242 ARG A N 1
ATOM 1858 C CA . ARG A 1 242 ? -10.201 -13.400 -8.599 1.00 92.50 242 ARG A CA 1
ATOM 1859 C C . ARG A 1 242 ? -9.561 -14.225 -9.718 1.00 92.50 242 ARG A C 1
ATOM 1861 O O . ARG A 1 242 ? -8.763 -15.112 -9.441 1.00 92.50 242 ARG A O 1
ATOM 1868 N N . GLU A 1 243 ? -9.891 -13.913 -10.964 1.00 93.75 243 GLU A N 1
ATOM 1869 C CA . GLU A 1 243 ? -9.320 -14.501 -12.179 1.00 93.75 243 GLU A CA 1
ATOM 1870 C C . GLU A 1 243 ? -7.887 -14.026 -12.472 1.00 93.75 243 GLU A C 1
ATOM 1872 O O . GLU A 1 243 ? -7.221 -14.551 -13.361 1.00 93.75 243 GLU A O 1
ATOM 1877 N N . GLY A 1 244 ? -7.405 -13.045 -11.709 1.00 95.94 244 GLY A N 1
ATOM 1878 C CA . GLY A 1 244 ? -6.058 -12.498 -11.777 1.00 95.94 244 GLY A CA 1
ATOM 1879 C C . GLY A 1 244 ? -5.907 -11.241 -12.626 1.00 95.94 244 GLY A C 1
ATOM 1880 O O . GLY A 1 244 ? -4.807 -10.698 -12.684 1.00 95.94 244 GLY A O 1
ATOM 1881 N N . ALA A 1 245 ? -6.989 -10.744 -13.234 1.00 96.81 245 ALA A N 1
ATOM 1882 C CA . ALA A 1 245 ? -6.977 -9.488 -13.976 1.00 96.81 245 ALA A CA 1
ATOM 1883 C C . ALA A 1 245 ? -6.551 -8.311 -13.083 1.00 96.81 245 ALA A C 1
ATOM 1885 O O . ALA A 1 245 ? -7.043 -8.164 -11.960 1.00 96.81 245 ALA A O 1
ATOM 1886 N N . ILE A 1 246 ? -5.659 -7.477 -13.613 1.00 96.88 246 ILE A N 1
ATOM 1887 C CA . ILE A 1 246 ? -4.989 -6.389 -12.897 1.00 96.88 246 ILE A CA 1
ATOM 1888 C C . ILE A 1 246 ? -5.593 -5.057 -13.339 1.00 96.88 246 ILE A C 1
ATOM 1890 O O . ILE A 1 246 ? -5.874 -4.861 -14.524 1.00 96.88 246 ILE A O 1
ATOM 1894 N N . TYR A 1 247 ? -5.803 -4.151 -12.390 1.00 94.50 247 TYR A N 1
ATOM 1895 C CA . TYR A 1 247 ? -6.340 -2.821 -12.640 1.00 94.50 247 TYR A CA 1
ATOM 1896 C C . TYR A 1 247 ? -5.542 -1.765 -11.879 1.00 94.50 247 TYR A C 1
ATOM 1898 O O . TYR A 1 247 ? -5.171 -1.981 -10.726 1.00 94.50 247 TYR A O 1
ATOM 1906 N N . LYS A 1 248 ? -5.340 -0.610 -12.510 1.00 92.44 248 LYS A N 1
ATOM 1907 C CA . LYS A 1 248 ? -4.719 0.587 -11.934 1.00 92.44 248 LYS A CA 1
ATOM 1908 C C . LYS A 1 248 ? -5.742 1.717 -11.878 1.00 92.44 248 LYS A C 1
ATOM 1910 O O . LYS A 1 248 ? -6.537 1.878 -12.806 1.00 92.44 248 LYS A O 1
ATOM 1915 N N . LYS A 1 249 ? -5.693 2.526 -10.825 1.00 90.56 249 LYS A N 1
ATOM 1916 C CA . LYS A 1 249 ? -6.454 3.764 -10.673 1.00 90.56 249 LYS A CA 1
ATOM 1917 C C . LYS A 1 249 ? -5.543 4.895 -10.199 1.00 90.56 249 LYS A C 1
ATOM 1919 O O . LYS A 1 249 ? -4.750 4.714 -9.280 1.00 90.56 249 LYS A O 1
ATOM 1924 N N . MET A 1 250 ? -5.655 6.048 -10.854 1.00 86.12 250 MET A N 1
ATOM 1925 C CA . MET A 1 250 ? -4.760 7.203 -10.688 1.00 86.12 250 MET A CA 1
ATOM 1926 C C . MET A 1 250 ? -5.550 8.479 -10.387 1.00 86.12 250 MET A C 1
ATOM 1928 O O . MET A 1 250 ? -6.774 8.486 -10.509 1.00 86.12 250 MET A O 1
ATOM 1932 N N . GLY A 1 251 ? -4.854 9.560 -10.025 1.00 81.00 251 GLY A N 1
ATOM 1933 C CA . GLY A 1 251 ? -5.461 10.878 -9.798 1.00 81.00 251 GLY A CA 1
ATOM 1934 C C . GLY A 1 251 ? -6.316 10.964 -8.531 1.00 81.00 251 GLY A C 1
ATOM 1935 O O . GLY A 1 251 ? -7.202 11.814 -8.436 1.00 81.00 251 GLY A O 1
ATOM 1936 N N . ILE A 1 252 ? -6.114 10.052 -7.575 1.00 83.81 252 ILE A N 1
ATOM 1937 C CA . ILE A 1 252 ? -6.822 10.088 -6.295 1.00 83.81 252 ILE A CA 1
ATOM 1938 C C . ILE A 1 252 ? -6.123 11.112 -5.403 1.00 83.81 252 ILE A C 1
ATOM 1940 O O . ILE A 1 252 ? -5.000 10.903 -4.952 1.00 83.81 252 ILE A O 1
ATOM 1944 N N . ILE A 1 253 ? -6.812 12.216 -5.133 1.00 75.62 253 ILE A N 1
ATOM 1945 C CA . ILE A 1 253 ? -6.308 13.307 -4.295 1.00 75.62 253 ILE A CA 1
ATOM 1946 C C . ILE A 1 253 ? -7.107 13.300 -2.995 1.00 75.62 253 ILE A C 1
ATOM 1948 O O . ILE A 1 253 ? -8.343 13.266 -3.020 1.00 75.62 253 ILE A O 1
ATOM 1952 N N . SER A 1 254 ? -6.409 13.299 -1.858 1.00 76.94 254 SER A N 1
ATOM 1953 C CA . SER A 1 254 ? -7.047 13.367 -0.544 1.00 76.94 254 SER A CA 1
ATOM 1954 C C . SER A 1 254 ? -7.694 14.732 -0.322 1.00 76.94 254 SER A C 1
ATOM 1956 O O . SER A 1 254 ? -7.298 15.727 -0.926 1.00 76.94 254 SER A O 1
ATOM 1958 N N . ALA A 1 255 ? -8.688 14.793 0.566 1.00 72.69 255 ALA A N 1
ATOM 1959 C CA . ALA A 1 255 ? -9.346 16.055 0.899 1.00 72.69 255 ALA A CA 1
ATOM 1960 C C . ALA A 1 255 ? -8.337 17.095 1.419 1.00 72.69 255 ALA A C 1
ATOM 1962 O O . ALA A 1 255 ? -8.358 18.236 0.976 1.00 72.69 255 ALA A O 1
ATOM 1963 N N . SER A 1 256 ? -7.405 16.680 2.286 1.00 68.19 256 SER A N 1
ATOM 1964 C CA . SER A 1 256 ? -6.365 17.566 2.819 1.00 68.19 256 SER A CA 1
ATOM 1965 C C . SER A 1 256 ? -5.429 18.106 1.740 1.00 68.19 256 SER A C 1
ATOM 1967 O O . SER A 1 256 ? -5.160 19.299 1.740 1.00 68.19 256 SER A O 1
ATOM 1969 N N . LYS A 1 257 ? -4.968 17.263 0.803 1.00 68.19 257 LYS A N 1
ATOM 1970 C CA . LYS A 1 257 ? -4.093 17.723 -0.285 1.00 68.19 257 LYS A CA 1
ATOM 1971 C C . LYS A 1 257 ? -4.823 18.694 -1.218 1.00 68.19 257 LYS A C 1
ATOM 1973 O O . LYS A 1 257 ? -4.258 19.701 -1.608 1.00 68.19 257 LYS A O 1
ATOM 1978 N N . ARG A 1 258 ? -6.108 18.442 -1.482 1.00 70.62 258 ARG A N 1
ATOM 1979 C CA . ARG A 1 258 ? -6.950 19.319 -2.304 1.00 70.62 258 ARG A CA 1
ATOM 1980 C C . ARG A 1 258 ? -7.128 20.712 -1.701 1.00 70.62 258 ARG A C 1
ATOM 1982 O O . ARG A 1 258 ? -7.170 21.676 -2.448 1.00 70.62 258 ARG A O 1
ATOM 1989 N N . THR A 1 259 ? -7.283 20.814 -0.381 1.00 66.19 259 THR A N 1
ATOM 1990 C CA . THR A 1 259 ? -7.394 22.118 0.289 1.00 66.19 259 THR A CA 1
ATOM 1991 C C . THR A 1 259 ? -6.101 22.920 0.171 1.00 66.19 259 THR A C 1
ATOM 1993 O O . THR A 1 259 ? -6.179 24.126 -0.008 1.00 66.19 259 THR A O 1
ATOM 1996 N N . VAL A 1 260 ? -4.941 22.258 0.251 1.00 68.50 260 VAL A N 1
ATOM 1997 C CA . VAL A 1 260 ? -3.632 22.908 0.072 1.00 68.50 260 VAL A CA 1
ATOM 1998 C C . VAL A 1 260 ? -3.463 23.379 -1.370 1.00 68.50 260 VAL A C 1
ATOM 2000 O O . VAL A 1 260 ? -3.297 24.571 -1.570 1.00 68.50 260 VAL A O 1
ATOM 2003 N N . GLU A 1 261 ? -3.638 22.488 -2.356 1.00 70.50 261 GLU A N 1
ATOM 2004 C CA . GLU A 1 261 ? -3.531 22.839 -3.785 1.00 70.50 261 GLU A CA 1
ATOM 2005 C C . GLU A 1 261 ? -4.499 23.976 -4.156 1.00 70.50 261 GLU A C 1
ATOM 2007 O O . GLU A 1 261 ? -4.121 24.918 -4.833 1.00 70.50 261 GLU A O 1
ATOM 2012 N N . ALA A 1 262 ? -5.745 23.941 -3.666 1.00 64.94 262 ALA A N 1
ATOM 2013 C CA . ALA A 1 262 ? -6.698 25.025 -3.906 1.00 64.94 262 ALA A CA 1
ATOM 2014 C C . ALA A 1 262 ? -6.303 26.341 -3.217 1.00 64.94 262 ALA A C 1
ATOM 2016 O O . ALA A 1 262 ? -6.674 27.400 -3.705 1.00 64.94 262 ALA A O 1
ATOM 2017 N N . GLY A 1 263 ? -5.612 26.279 -2.076 1.00 63.16 263 GLY A N 1
ATOM 2018 C CA . GLY A 1 263 ? -5.095 27.456 -1.381 1.00 63.16 263 GLY A CA 1
ATOM 2019 C C . GLY A 1 263 ? -3.927 28.095 -2.125 1.00 63.16 263 GLY A C 1
ATOM 2020 O O . GLY A 1 263 ? -3.934 29.306 -2.286 1.00 63.16 263 GLY A O 1
ATOM 2021 N N . GLU A 1 264 ? -2.991 27.280 -2.618 1.00 71.31 264 GLU A N 1
ATOM 2022 C CA . GLU A 1 264 ? -1.874 27.714 -3.472 1.00 71.31 264 GLU A CA 1
ATOM 2023 C C . GLU A 1 264 ? -2.409 28.354 -4.759 1.00 71.31 264 GLU A C 1
ATOM 2025 O O . GLU A 1 264 ? -2.156 29.524 -4.996 1.00 71.31 264 GLU A O 1
ATOM 2030 N N . THR A 1 265 ? -3.303 27.676 -5.493 1.00 71.50 265 THR A N 1
ATOM 2031 C CA . THR A 1 265 ? -3.911 28.251 -6.710 1.00 71.50 265 THR A CA 1
ATOM 2032 C C . THR A 1 265 ? -4.692 29.542 -6.437 1.00 71.50 265 THR A C 1
ATOM 2034 O O . THR A 1 265 ? -4.747 30.428 -7.283 1.00 71.50 265 THR A O 1
ATOM 2037 N N . LEU A 1 266 ? -5.349 29.657 -5.277 1.00 73.06 266 LEU A N 1
ATOM 2038 C CA . LEU A 1 266 ? -6.029 30.898 -4.896 1.00 73.06 266 LEU A CA 1
ATOM 2039 C C . LEU A 1 266 ? -5.051 32.024 -4.558 1.00 73.06 266 LEU A C 1
ATOM 2041 O O . LEU A 1 266 ? -5.439 33.179 -4.697 1.00 73.06 266 LEU A O 1
ATOM 2045 N N . GLN A 1 267 ? -3.850 31.703 -4.077 1.00 72.12 267 GLN A N 1
ATOM 2046 C CA . GLN A 1 267 ? -2.798 32.686 -3.857 1.00 72.12 267 GLN A CA 1
ATOM 2047 C C . GLN A 1 267 ? -2.231 33.147 -5.199 1.00 72.12 267 GLN A C 1
ATOM 2049 O O . GLN A 1 267 ? -2.267 34.341 -5.457 1.00 72.12 267 GLN A O 1
ATOM 2054 N N . ASP A 1 268 ? -1.895 32.217 -6.097 1.00 74.88 268 ASP A N 1
ATOM 2055 C CA . ASP A 1 268 ? -1.405 32.544 -7.443 1.00 74.88 268 ASP A CA 1
ATOM 2056 C C . ASP A 1 268 ? -2.390 33.467 -8.190 1.00 74.88 268 ASP A C 1
ATOM 2058 O O . ASP A 1 268 ? -2.009 34.470 -8.780 1.00 74.88 268 ASP A O 1
ATOM 2062 N N . LEU A 1 269 ? -3.698 33.179 -8.114 1.00 79.38 269 LEU A N 1
ATOM 2063 C CA . LEU A 1 269 ? -4.734 34.033 -8.713 1.00 79.38 269 LEU A CA 1
ATOM 2064 C C . LEU A 1 269 ? -4.884 35.401 -8.035 1.00 79.38 269 LEU A C 1
ATOM 2066 O O . LEU A 1 269 ? -5.371 36.335 -8.667 1.00 79.38 269 LEU A O 1
ATOM 2070 N N . ARG A 1 270 ? -4.563 35.515 -6.742 1.00 77.12 270 ARG A N 1
ATOM 2071 C CA . ARG A 1 270 ? -4.571 36.808 -6.042 1.00 77.12 270 ARG A CA 1
ATOM 2072 C C . ARG A 1 270 ? -3.389 37.660 -6.455 1.00 77.12 270 ARG A C 1
ATOM 2074 O O . ARG A 1 270 ? -3.588 38.860 -6.584 1.00 77.12 270 ARG A O 1
ATOM 2081 N N . ASP A 1 271 ? -2.237 37.036 -6.651 1.00 80.75 271 ASP A N 1
ATOM 2082 C CA . ASP A 1 271 ? -1.018 37.711 -7.076 1.00 80.75 271 ASP A CA 1
ATOM 2083 C C . ASP A 1 271 ? -1.221 38.254 -8.503 1.00 80.75 271 ASP A C 1
ATOM 2085 O O . ASP A 1 271 ? -1.168 39.459 -8.695 1.00 80.75 271 ASP A O 1
ATOM 2089 N N . VAL A 1 272 ? -1.717 37.434 -9.444 1.00 82.06 272 VAL A N 1
ATOM 2090 C CA . VAL A 1 272 ? -2.090 37.906 -10.801 1.00 82.06 272 VAL A CA 1
ATOM 2091 C C . VAL A 1 272 ? -3.131 39.036 -10.777 1.00 82.06 272 VAL A C 1
ATOM 2093 O O . VAL A 1 272 ? -3.104 39.947 -11.598 1.00 82.06 272 VAL A O 1
ATOM 2096 N N . LEU A 1 273 ? -4.102 38.981 -9.859 1.00 82.06 273 LEU A N 1
ATOM 2097 C CA . LEU A 1 273 ? -5.105 40.043 -9.731 1.00 82.06 273 LEU A CA 1
ATOM 2098 C C . LEU A 1 273 ? -4.512 41.343 -9.168 1.00 82.06 273 LEU A C 1
ATOM 2100 O O . LEU A 1 273 ? -5.090 42.402 -9.402 1.00 82.06 273 LEU A O 1
ATOM 2104 N N . LEU A 1 274 ? -3.442 41.261 -8.377 1.00 82.62 274 LEU A N 1
ATOM 2105 C CA . LEU A 1 274 ? -2.730 42.428 -7.872 1.00 82.62 274 LEU A CA 1
ATOM 2106 C C . LEU A 1 274 ? -1.972 43.099 -9.018 1.00 82.62 274 LEU A C 1
ATOM 2108 O O . LEU A 1 274 ? -2.222 44.273 -9.267 1.00 82.62 274 LEU A O 1
ATOM 2112 N N . ASP A 1 275 ? -1.213 42.320 -9.790 1.00 83.50 275 ASP A N 1
ATOM 2113 C CA . ASP A 1 275 ? -0.467 42.807 -10.957 1.00 83.50 275 ASP A CA 1
ATOM 2114 C C . ASP A 1 275 ? -1.400 43.496 -11.972 1.00 83.50 275 ASP A C 1
ATOM 2116 O O . ASP A 1 275 ? -1.127 44.587 -12.462 1.00 83.50 275 ASP A O 1
ATOM 2120 N N . LEU A 1 276 ? -2.577 42.909 -12.237 1.00 80.25 276 LEU A N 1
ATOM 2121 C CA . LEU A 1 276 ? -3.578 43.507 -13.133 1.00 80.25 276 LEU A CA 1
ATOM 2122 C C . LEU A 1 276 ? -4.193 44.810 -12.604 1.00 80.25 276 LEU A C 1
ATOM 2124 O O . LEU A 1 276 ? -4.728 45.587 -13.390 1.00 80.25 276 LEU A O 1
ATOM 2128 N N . LYS A 1 277 ? -4.204 45.028 -11.286 1.00 81.69 277 LYS A N 1
ATOM 2129 C CA . LYS A 1 277 ? -4.689 46.288 -10.709 1.00 81.69 277 LYS A CA 1
ATOM 2130 C C . LYS A 1 277 ? -3.635 47.374 -10.794 1.00 81.69 277 LYS A C 1
ATOM 2132 O O . LYS A 1 277 ? -4.002 48.490 -11.128 1.00 81.69 277 LYS A O 1
ATOM 2137 N N . GLU A 1 278 ? -2.383 47.029 -10.518 1.00 85.31 278 GLU A N 1
ATOM 2138 C CA . GLU A 1 278 ? -1.248 47.941 -10.671 1.00 85.31 278 GLU A CA 1
ATOM 2139 C C . GLU A 1 278 ? -1.142 48.395 -12.134 1.00 85.31 278 GLU A C 1
ATOM 2141 O O . GLU A 1 278 ? -1.134 49.590 -12.402 1.00 85.31 278 GLU A O 1
ATOM 2146 N N . ALA A 1 279 ? -1.246 47.469 -13.095 1.00 77.75 279 ALA A N 1
ATOM 2147 C CA . ALA A 1 279 ? -1.278 47.808 -14.520 1.00 77.75 279 ALA A CA 1
ATOM 2148 C C . ALA A 1 279 ? -2.444 48.741 -14.914 1.00 77.75 279 ALA A C 1
ATOM 2150 O O . ALA A 1 279 ? -2.288 49.594 -15.782 1.00 77.75 279 ALA A O 1
ATOM 2151 N N . ALA A 1 280 ? -3.617 48.593 -14.290 1.00 79.56 280 ALA A N 1
ATOM 2152 C CA . ALA A 1 280 ? -4.774 49.445 -14.575 1.00 79.56 280 ALA A CA 1
ATOM 2153 C C . ALA A 1 280 ? -4.667 50.847 -13.948 1.00 79.56 280 ALA A C 1
ATOM 2155 O O . ALA A 1 280 ? -5.245 51.789 -14.483 1.00 79.56 280 ALA A O 1
ATOM 2156 N N . GLU A 1 281 ? -3.975 50.975 -12.813 1.00 85.31 281 GLU A N 1
ATOM 2157 C CA . GLU A 1 281 ? -3.666 52.267 -12.186 1.00 85.31 281 GLU A CA 1
ATOM 2158 C C . GLU A 1 281 ? -2.671 53.042 -13.056 1.00 85.31 281 GLU A C 1
ATOM 2160 O O . GLU A 1 281 ? -2.945 54.187 -13.401 1.00 85.31 281 GLU A O 1
ATOM 2165 N N . ILE A 1 282 ? -1.633 52.360 -13.554 1.00 72.81 282 ILE A N 1
ATOM 2166 C CA . ILE A 1 282 ? -0.685 52.914 -14.531 1.00 72.81 282 ILE A CA 1
ATOM 2167 C C . ILE A 1 282 ? -1.414 53.374 -15.805 1.00 72.81 282 ILE A C 1
ATOM 2169 O O . ILE A 1 282 ? -1.233 54.507 -16.228 1.00 72.81 282 ILE A O 1
ATOM 2173 N N . GLU A 1 283 ? -2.304 52.554 -16.388 1.00 80.44 283 GLU A N 1
ATOM 2174 C CA . GLU A 1 283 ? -3.068 52.950 -17.590 1.00 80.44 283 GLU A CA 1
ATOM 2175 C C . GLU A 1 283 ? -3.936 54.202 -17.354 1.00 80.44 283 GLU A C 1
ATOM 2177 O O . GLU A 1 283 ? -4.175 54.988 -18.274 1.00 80.44 283 GLU A O 1
ATOM 2182 N N . GLN A 1 284 ? -4.446 54.392 -16.132 1.00 83.25 284 GLN A N 1
ATOM 2183 C CA . GLN A 1 284 ? -5.206 55.590 -15.791 1.00 83.25 284 GLN A CA 1
ATOM 2184 C C . GLN A 1 284 ? -4.294 56.819 -15.690 1.00 83.25 284 GLN A C 1
ATOM 2186 O O . GLN A 1 284 ? -4.642 57.852 -16.255 1.00 83.25 284 GLN A O 1
ATOM 2191 N N . GLU A 1 285 ? -3.148 56.704 -15.018 1.00 79.81 285 GLU A N 1
ATOM 2192 C CA . GLU A 1 285 ? -2.173 57.794 -14.885 1.00 79.81 285 GLU A CA 1
ATOM 2193 C C . GLU A 1 285 ? -1.596 58.211 -16.246 1.00 79.81 285 GLU A C 1
ATOM 2195 O O . GLU A 1 285 ? -1.540 59.402 -16.542 1.00 79.81 285 GLU A O 1
ATOM 2200 N N . THR A 1 286 ? -1.271 57.260 -17.131 1.00 70.38 286 THR A N 1
ATOM 2201 C CA . THR A 1 286 ? -0.813 57.566 -18.499 1.00 70.38 286 THR A CA 1
ATOM 2202 C C . THR A 1 286 ? -1.866 58.338 -19.293 1.00 70.38 286 THR A C 1
ATOM 2204 O O . THR A 1 286 ? -1.530 59.289 -19.988 1.00 70.38 286 THR A O 1
ATOM 2207 N N . ARG A 1 287 ? -3.152 57.985 -19.160 1.00 83.56 287 ARG A N 1
ATOM 2208 C CA . ARG A 1 287 ? -4.241 58.715 -19.832 1.00 83.56 287 ARG A CA 1
ATOM 2209 C C . ARG A 1 287 ? -4.389 60.143 -19.303 1.00 83.56 287 ARG A C 1
ATOM 2211 O O . ARG A 1 287 ? -4.662 61.047 -20.081 1.00 83.56 287 ARG A O 1
ATOM 2218 N N . GLU A 1 288 ? -4.232 60.341 -17.995 1.00 84.56 288 GLU A N 1
ATOM 2219 C CA . GLU A 1 288 ? -4.268 61.681 -17.394 1.00 84.56 288 GLU A CA 1
ATOM 2220 C C . GLU A 1 288 ? -3.093 62.546 -17.889 1.00 84.56 288 GLU A C 1
ATOM 2222 O O . GLU A 1 288 ? -3.285 63.736 -18.128 1.00 84.56 288 GLU A O 1
ATOM 2227 N N . LEU A 1 289 ? -1.916 61.951 -18.118 1.00 70.75 289 LEU A N 1
ATOM 2228 C CA . LEU A 1 289 ? -0.766 62.635 -18.722 1.00 70.75 289 LEU A CA 1
ATOM 2229 C C . LEU A 1 289 ? -0.989 62.985 -20.202 1.00 70.75 289 LEU A C 1
ATOM 2231 O O . LEU A 1 289 ? -0.720 64.118 -20.588 1.00 70.75 289 LEU A O 1
ATOM 2235 N N . GLU A 1 290 ? -1.527 62.066 -21.012 1.00 79.69 290 GLU A N 1
ATOM 2236 C CA . GLU A 1 290 ? -1.864 62.334 -22.424 1.00 79.69 290 GLU A CA 1
ATOM 2237 C C . GLU A 1 290 ? -2.883 63.482 -22.559 1.00 79.69 290 GLU A C 1
ATOM 2239 O O . GLU A 1 290 ? -2.727 64.361 -23.407 1.00 79.69 290 GLU A O 1
ATOM 2244 N N . ASP A 1 291 ? -3.905 63.512 -21.693 1.00 85.44 291 ASP A N 1
ATOM 2245 C CA . ASP A 1 291 ? -4.898 64.594 -21.661 1.00 85.44 291 ASP A CA 1
ATOM 2246 C C . ASP A 1 291 ? -4.241 65.946 -21.287 1.00 85.44 291 ASP A C 1
ATOM 2248 O O . ASP A 1 291 ? -4.590 66.986 -21.850 1.00 85.44 291 ASP A O 1
ATOM 2252 N N . MET A 1 292 ? -3.272 65.944 -20.359 1.00 82.06 292 MET A N 1
ATOM 2253 C CA . MET A 1 292 ? -2.513 67.145 -19.980 1.00 82.06 292 MET A CA 1
ATOM 2254 C C . MET A 1 292 ? -1.594 67.644 -21.104 1.00 82.06 292 MET A C 1
ATOM 2256 O O . MET A 1 292 ? -1.484 68.855 -21.298 1.00 82.06 292 MET A O 1
ATOM 2260 N N . GLU A 1 293 ? -0.954 66.738 -21.847 1.00 81.31 293 GLU A N 1
ATOM 2261 C CA . GLU A 1 293 ? -0.119 67.078 -23.005 1.00 81.31 293 GLU A CA 1
ATOM 2262 C C . GLU A 1 293 ? -0.959 67.716 -24.123 1.00 81.31 293 GLU A C 1
ATOM 2264 O O . GLU A 1 293 ? -0.571 68.748 -24.674 1.00 81.31 293 GLU A O 1
ATOM 2269 N N . GLU A 1 294 ? -2.152 67.178 -24.413 1.00 84.12 294 GLU A N 1
ATOM 2270 C CA . GLU A 1 294 ? -3.059 67.751 -25.419 1.00 84.12 294 GLU A CA 1
ATOM 2271 C C . GLU A 1 294 ? -3.534 69.166 -25.030 1.00 84.12 294 GLU A C 1
ATOM 2273 O O . GLU A 1 294 ? -3.598 70.062 -25.884 1.00 84.12 294 GLU A O 1
ATOM 2278 N N . ASP A 1 295 ? -3.836 69.394 -23.747 1.00 84.94 295 ASP A N 1
ATOM 2279 C CA . ASP A 1 295 ? -4.195 70.720 -23.232 1.00 84.94 295 ASP A CA 1
ATOM 2280 C C . ASP A 1 295 ? -3.010 71.705 -23.321 1.00 84.94 295 ASP A C 1
ATOM 2282 O O . ASP A 1 295 ? -3.199 72.847 -23.757 1.00 84.94 295 ASP A O 1
ATOM 2286 N N . ALA A 1 296 ? -1.787 71.266 -22.998 1.00 75.12 296 ALA A N 1
ATOM 2287 C CA . ALA A 1 296 ? -0.576 72.082 -23.106 1.00 75.12 296 ALA A CA 1
ATOM 2288 C C . ALA A 1 296 ? -0.240 72.442 -24.566 1.00 75.12 296 ALA A C 1
ATOM 2290 O O . ALA A 1 296 ? 0.007 73.610 -24.873 1.00 75.12 296 ALA A O 1
ATOM 2291 N N . GLU A 1 297 ? -0.307 71.480 -25.499 1.00 81.81 297 GLU A N 1
ATOM 2292 C CA . GLU A 1 297 ? -0.130 71.743 -26.936 1.00 81.81 297 GLU A CA 1
ATOM 2293 C C . GLU A 1 297 ? -1.129 72.785 -27.452 1.00 81.81 297 GLU A C 1
ATOM 2295 O O . GLU A 1 297 ? -0.828 73.585 -28.346 1.00 81.81 297 GLU A O 1
ATOM 2300 N N . LYS A 1 298 ? -2.353 72.755 -26.925 1.00 81.94 298 LYS A N 1
ATOM 2301 C CA . LYS A 1 298 ? -3.406 73.678 -27.323 1.00 81.94 298 LYS A CA 1
ATOM 2302 C C . LYS A 1 298 ? -3.154 75.092 -26.806 1.00 81.94 298 LYS A C 1
ATOM 2304 O O . LYS A 1 298 ? -3.340 76.028 -27.582 1.00 81.94 298 LYS A O 1
ATOM 2309 N N . GLU A 1 299 ? -2.711 75.255 -25.559 1.00 79.88 299 GLU A N 1
ATOM 2310 C CA . GLU A 1 299 ? -2.293 76.565 -25.035 1.00 79.88 299 GLU A CA 1
ATOM 2311 C C . GLU A 1 299 ? -1.108 77.133 -25.826 1.00 79.88 299 GLU A C 1
ATOM 2313 O O . GLU A 1 299 ? -1.134 78.302 -26.210 1.00 79.88 299 GLU A O 1
ATOM 2318 N N . LEU A 1 300 ? -0.123 76.298 -26.173 1.00 73.56 300 LEU A N 1
ATOM 2319 C CA . LEU A 1 300 ? 1.013 76.687 -27.015 1.00 73.56 300 LEU A CA 1
ATOM 2320 C C . LEU A 1 300 ? 0.569 77.189 -28.396 1.00 73.56 300 LEU A C 1
ATOM 2322 O O . LEU A 1 300 ? 1.032 78.234 -28.848 1.00 73.56 300 LEU A O 1
ATOM 2326 N N . ARG A 1 301 ? -0.386 76.510 -29.047 1.00 75.25 301 ARG A N 1
ATOM 2327 C CA . ARG A 1 301 ? -0.972 76.985 -30.317 1.00 75.25 301 ARG A CA 1
ATOM 2328 C C . ARG A 1 301 ? -1.729 78.304 -30.160 1.00 75.25 301 ARG A C 1
ATOM 2330 O O . ARG A 1 301 ? -1.663 79.145 -31.051 1.00 75.25 301 ARG A O 1
ATOM 2337 N N . GLU A 1 302 ? -2.449 78.500 -29.054 1.00 73.88 302 GLU A N 1
ATOM 2338 C CA . GLU A 1 302 ? -3.132 79.771 -28.771 1.00 73.88 302 GLU A CA 1
ATOM 2339 C C . GLU A 1 302 ? -2.127 80.914 -28.530 1.00 73.88 302 GLU A C 1
ATOM 2341 O O . GLU A 1 302 ? -2.356 82.032 -28.995 1.00 73.88 302 GLU A O 1
ATOM 2346 N N . LEU A 1 303 ? -0.992 80.639 -27.878 1.00 66.00 303 LEU A N 1
ATOM 2347 C CA . LEU A 1 303 ? 0.107 81.594 -27.700 1.00 66.00 303 LEU A CA 1
ATOM 2348 C C . LEU A 1 303 ? 0.829 81.916 -29.017 1.00 66.00 303 LEU A C 1
ATOM 2350 O O . LEU A 1 303 ? 1.115 83.086 -29.272 1.00 66.00 303 LEU A O 1
ATOM 2354 N N . GLU A 1 304 ? 1.069 80.928 -29.884 1.00 63.34 304 GLU A N 1
ATOM 2355 C CA . GLU A 1 304 ? 1.616 81.150 -31.232 1.00 63.34 304 GLU A CA 1
ATOM 2356 C C . GLU A 1 304 ? 0.680 82.018 -32.093 1.00 63.34 304 GLU A C 1
ATOM 2358 O O . GLU A 1 304 ? 1.142 82.960 -32.739 1.00 63.34 304 GLU A O 1
ATOM 2363 N N . ASP A 1 305 ? -0.635 81.778 -32.042 1.00 62.47 305 ASP A N 1
ATOM 2364 C CA . ASP A 1 305 ? -1.642 82.608 -32.723 1.00 62.47 305 ASP A CA 1
ATOM 2365 C C . ASP A 1 305 ? -1.738 84.032 -32.122 1.00 62.47 305 ASP A C 1
ATOM 2367 O O . ASP A 1 305 ? -2.101 84.985 -32.818 1.00 62.47 305 ASP A O 1
ATOM 2371 N N . MET A 1 306 ? -1.391 84.215 -30.841 1.00 57.34 306 MET A N 1
ATOM 2372 C CA . MET A 1 306 ? -1.272 85.533 -30.192 1.00 57.34 306 MET A CA 1
ATOM 2373 C C . MET A 1 306 ? 0.063 86.243 -30.493 1.00 57.34 306 MET A C 1
ATOM 2375 O O . MET A 1 306 ? 0.139 87.474 -30.404 1.00 57.34 306 MET A O 1
ATOM 2379 N N . GLY A 1 307 ? 1.092 85.493 -30.889 1.00 49.00 307 GLY A N 1
ATOM 2380 C CA . GLY A 1 307 ? 2.426 85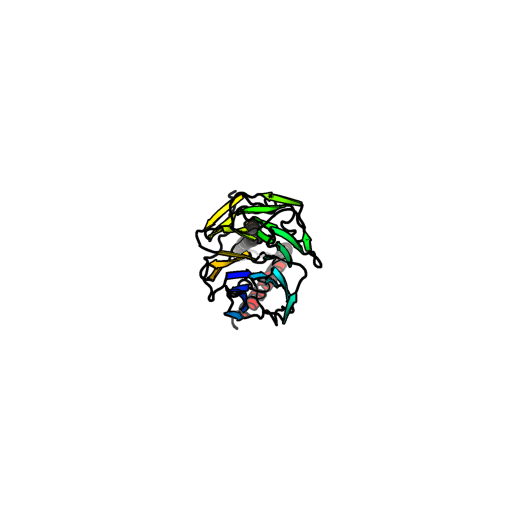.973 -31.254 1.00 49.00 307 GLY A CA 1
ATOM 2381 C C . GLY A 1 307 ? 2.515 86.678 -32.611 1.00 49.00 307 GLY A C 1
ATOM 2382 O O . GLY A 1 307 ? 3.549 87.268 -32.919 1.00 49.00 307 GLY A O 1
ATOM 2383 N N . GLU A 1 308 ? 1.443 86.705 -33.410 1.00 49.66 308 GLU A N 1
ATOM 2384 C CA . GLU A 1 308 ? 1.392 87.542 -34.619 1.00 49.66 308 GLU A CA 1
ATOM 2385 C C . GLU A 1 308 ? 1.100 89.035 -34.339 1.00 49.66 308 GLU A C 1
ATOM 2387 O O . GLU A 1 308 ? 1.166 89.830 -35.274 1.00 49.66 308 GLU A O 1
ATOM 2392 N N . ASP A 1 309 ? 0.869 89.463 -33.083 1.00 47.50 309 ASP A N 1
ATOM 2393 C CA . ASP A 1 309 ? 0.634 90.888 -32.756 1.00 47.50 309 ASP A CA 1
ATOM 2394 C C . ASP A 1 309 ? 1.207 91.392 -31.397 1.00 47.50 309 ASP A C 1
ATOM 2396 O O . ASP A 1 309 ? 0.839 92.481 -30.939 1.00 47.50 309 ASP A O 1
ATOM 2400 N N . ALA A 1 310 ? 2.154 90.690 -30.753 1.00 44.47 310 ALA A N 1
ATOM 2401 C CA . ALA A 1 310 ? 2.811 91.177 -29.526 1.00 44.47 310 ALA A CA 1
ATOM 2402 C C . ALA A 1 310 ? 4.342 90.965 -29.509 1.00 44.47 310 ALA A C 1
ATOM 2404 O O . ALA A 1 310 ? 4.825 89.844 -29.410 1.00 44.47 310 ALA A O 1
ATOM 2405 N N . ASP A 1 311 ? 5.108 92.067 -29.537 1.00 49.19 311 ASP A N 1
ATOM 2406 C CA . ASP A 1 311 ? 6.517 92.111 -29.109 1.00 49.19 311 ASP A CA 1
ATOM 2407 C C . ASP A 1 311 ? 6.591 91.729 -27.616 1.00 49.19 311 ASP A C 1
ATOM 2409 O O . ASP A 1 311 ? 6.261 92.552 -26.754 1.00 49.19 311 ASP A O 1
ATOM 2413 N N . ILE A 1 312 ? 7.018 90.505 -27.296 1.00 45.41 312 ILE A N 1
ATOM 2414 C CA . ILE A 1 312 ? 7.358 90.090 -25.928 1.00 45.41 312 ILE A CA 1
ATOM 2415 C C . ILE A 1 312 ? 8.763 89.470 -25.940 1.00 45.41 312 ILE A C 1
ATOM 2417 O O . ILE A 1 312 ? 9.006 88.439 -26.558 1.00 45.41 312 ILE A O 1
ATOM 2421 N N . GLU A 1 313 ? 9.700 90.158 -25.278 1.00 48.41 313 GLU A N 1
ATOM 2422 C CA . GLU A 1 313 ? 11.022 89.662 -24.874 1.00 48.41 313 GLU A CA 1
ATOM 2423 C C . GLU A 1 313 ? 10.868 88.764 -23.631 1.00 48.41 313 GLU A C 1
ATOM 2425 O O . GLU A 1 313 ? 11.171 89.202 -22.522 1.00 48.41 313 GLU A O 1
ATOM 2430 N N . GLU A 1 314 ? 10.403 87.526 -23.782 1.00 53.97 314 GLU A N 1
ATOM 2431 C CA . GLU A 1 314 ? 10.605 86.495 -22.752 1.00 53.97 314 GLU A CA 1
ATOM 2432 C C . GLU A 1 314 ? 11.287 85.276 -23.388 1.00 53.97 314 GLU A C 1
ATOM 2434 O O . GLU A 1 314 ? 11.019 84.918 -24.534 1.00 53.97 314 GLU A O 1
ATOM 2439 N N . ASP A 1 315 ? 12.302 84.765 -22.689 1.00 53.41 315 ASP A N 1
ATOM 2440 C CA . ASP A 1 315 ? 13.312 83.827 -23.178 1.00 53.41 315 ASP A CA 1
ATOM 2441 C C . ASP A 1 315 ? 12.751 82.390 -23.183 1.00 53.41 315 ASP A C 1
ATOM 2443 O O . ASP A 1 315 ? 12.528 81.829 -22.109 1.00 53.41 315 ASP A O 1
ATOM 2447 N N . PRO A 1 316 ? 12.533 81.761 -24.353 1.00 51.22 316 PRO A N 1
ATOM 2448 C CA . PRO A 1 316 ? 11.922 80.432 -24.445 1.00 51.22 316 PRO A CA 1
ATOM 2449 C C . PRO A 1 316 ? 12.777 79.304 -23.832 1.00 51.22 316 PRO A C 1
ATOM 2451 O O . PRO A 1 316 ? 12.308 78.174 -23.725 1.00 51.22 316 PRO A O 1
ATOM 2454 N N . GLU A 1 317 ? 14.022 79.573 -23.415 1.00 54.03 317 GLU A N 1
ATOM 2455 C CA . GLU A 1 317 ? 14.842 78.609 -22.665 1.00 54.03 317 GLU A CA 1
ATOM 2456 C C . GLU A 1 317 ? 14.447 78.471 -21.181 1.00 54.03 317 GLU A C 1
ATOM 2458 O O . GLU A 1 317 ? 14.890 77.520 -20.534 1.00 54.03 317 GLU A O 1
ATOM 2463 N N . GLU A 1 318 ? 13.661 79.395 -20.612 1.00 56.00 318 GLU A N 1
ATOM 2464 C CA . GLU A 1 318 ? 13.280 79.349 -19.190 1.00 56.00 318 GLU A CA 1
ATOM 2465 C C . GLU A 1 318 ? 12.033 78.474 -18.951 1.00 56.00 318 GLU A C 1
ATOM 2467 O O . GLU A 1 318 ? 12.065 77.623 -18.066 1.00 56.00 318 GLU A O 1
ATOM 2472 N N . GLU A 1 319 ? 11.007 78.556 -19.809 1.00 55.50 319 GLU A N 1
ATOM 2473 C CA . GLU A 1 319 ? 9.833 77.655 -19.758 1.00 55.50 319 GLU A CA 1
ATOM 2474 C C . GLU A 1 319 ? 10.191 76.196 -20.089 1.00 55.50 319 GLU A C 1
ATOM 2476 O O . GLU A 1 319 ? 9.654 75.267 -19.491 1.00 55.50 319 GLU A O 1
ATOM 2481 N N . MET A 1 320 ? 11.155 75.973 -20.991 1.00 52.50 320 MET A N 1
ATOM 2482 C CA . MET A 1 320 ? 11.618 74.624 -21.343 1.00 52.50 320 MET A CA 1
ATOM 2483 C C . MET A 1 320 ? 12.372 73.945 -20.184 1.00 52.50 320 MET A C 1
ATOM 2485 O O . MET A 1 320 ? 12.304 72.728 -20.049 1.00 52.50 320 MET A O 1
ATOM 2489 N N . ARG A 1 321 ? 13.037 74.721 -19.310 1.00 61.47 321 ARG A N 1
ATOM 2490 C CA . ARG A 1 321 ? 13.652 74.195 -18.076 1.00 61.47 321 ARG A CA 1
ATOM 2491 C C . ARG A 1 321 ? 12.629 73.883 -16.992 1.00 61.47 321 ARG A C 1
ATOM 2493 O O . ARG A 1 321 ? 12.824 72.919 -16.267 1.00 61.47 321 ARG A O 1
ATOM 2500 N N . GLU A 1 322 ? 11.553 74.662 -16.879 1.00 58.34 322 GLU A N 1
ATOM 2501 C CA . GLU A 1 322 ? 10.485 74.345 -15.919 1.00 58.34 322 GLU A CA 1
ATOM 2502 C C . GLU A 1 322 ? 9.729 73.060 -16.305 1.00 58.34 322 GLU A C 1
ATOM 2504 O O . GLU A 1 322 ? 9.293 72.330 -15.418 1.00 58.34 322 GLU A O 1
ATOM 2509 N N . LEU A 1 323 ? 9.639 72.734 -17.601 1.00 54.28 323 LEU A N 1
ATOM 2510 C CA . LEU A 1 323 ? 9.084 71.462 -18.083 1.00 54.28 323 LEU A CA 1
ATOM 2511 C C . LEU A 1 323 ? 10.031 70.266 -17.862 1.00 54.28 323 LEU A C 1
ATOM 2513 O O . LEU A 1 323 ? 9.572 69.233 -17.378 1.00 54.28 323 LEU A O 1
ATOM 2517 N N . GLU A 1 324 ? 11.338 70.408 -18.129 1.00 58.28 324 GLU A N 1
ATOM 2518 C CA . GLU A 1 324 ? 12.342 69.365 -17.822 1.00 58.28 324 GLU A CA 1
ATOM 2519 C C . GLU A 1 324 ? 12.414 69.066 -16.307 1.00 58.28 324 GLU A C 1
ATOM 2521 O O . GLU A 1 324 ? 12.472 67.903 -15.905 1.00 58.28 324 GLU A O 1
ATOM 2526 N N . ASP A 1 325 ? 12.325 70.092 -15.451 1.00 56.75 325 ASP A N 1
ATOM 2527 C CA . ASP A 1 325 ? 12.326 69.922 -13.990 1.00 56.75 325 ASP A CA 1
ATOM 2528 C C . ASP A 1 325 ? 11.035 69.231 -13.479 1.00 56.75 325 ASP A C 1
ATOM 2530 O O . ASP A 1 325 ? 11.053 68.555 -12.447 1.00 56.75 325 ASP A O 1
ATOM 2534 N N . MET A 1 326 ? 9.904 69.361 -14.190 1.00 56.53 326 MET A N 1
ATOM 2535 C CA . MET A 1 326 ? 8.642 68.684 -13.851 1.00 56.53 326 MET A CA 1
ATOM 2536 C C . MET A 1 326 ? 8.612 67.206 -14.275 1.00 56.53 326 MET A C 1
ATOM 2538 O O . MET A 1 326 ? 8.013 66.394 -13.564 1.00 56.53 326 MET A O 1
ATOM 2542 N N . GLU A 1 327 ? 9.267 66.836 -15.380 1.00 53.69 327 GLU A N 1
ATOM 2543 C CA . GLU A 1 327 ? 9.452 65.431 -15.783 1.00 53.69 327 GLU A CA 1
ATOM 2544 C C . GLU A 1 327 ? 10.361 64.666 -14.801 1.00 53.69 327 GLU A C 1
ATOM 2546 O O . GLU A 1 327 ? 10.099 63.495 -14.495 1.00 53.69 327 GLU A O 1
ATOM 2551 N N . GLU A 1 328 ? 11.378 65.336 -14.243 1.00 55.66 328 GLU A N 1
ATOM 2552 C CA . GLU A 1 328 ? 12.293 64.763 -13.244 1.00 55.66 328 GLU A CA 1
ATOM 2553 C C . GLU A 1 328 ? 11.590 64.526 -11.885 1.00 55.66 328 GLU A C 1
ATOM 2555 O O . GLU A 1 328 ? 11.769 63.472 -11.268 1.00 55.66 328 GLU A O 1
ATOM 2560 N N . ASP A 1 329 ? 10.717 65.444 -11.439 1.00 51.84 329 ASP A N 1
ATOM 2561 C CA . ASP A 1 329 ? 9.958 65.315 -10.176 1.00 51.84 329 ASP A CA 1
ATOM 2562 C C . ASP A 1 329 ? 8.778 64.314 -10.272 1.00 51.84 329 ASP A C 1
ATOM 2564 O O . ASP A 1 329 ? 8.341 63.766 -9.253 1.00 51.84 329 ASP A O 1
ATOM 2568 N N . ALA A 1 330 ? 8.276 64.031 -11.484 1.00 54.28 330 ALA A N 1
ATOM 2569 C CA . ALA A 1 330 ? 7.232 63.032 -11.751 1.00 54.28 330 ALA A CA 1
ATOM 2570 C C . ALA A 1 330 ? 7.761 61.584 -11.850 1.00 54.28 330 ALA A C 1
ATOM 2572 O O . ALA A 1 330 ? 6.967 60.642 -11.878 1.00 54.28 330 ALA A O 1
ATOM 2573 N N . GLY A 1 331 ? 9.086 61.382 -11.862 1.00 51.06 331 GLY A N 1
ATOM 2574 C CA . GLY A 1 331 ? 9.715 60.054 -11.869 1.00 51.06 331 GLY A CA 1
ATOM 2575 C C . GLY A 1 331 ? 9.640 59.308 -13.209 1.00 51.06 331 GLY A C 1
ATOM 2576 O O . GLY A 1 331 ? 9.788 58.085 -13.236 1.00 51.06 331 GLY A O 1
ATOM 2577 N N . LEU A 1 332 ? 9.417 60.019 -14.319 1.00 50.38 332 LEU A N 1
ATOM 2578 C CA . LEU A 1 332 ? 9.175 59.417 -15.635 1.00 50.38 332 LEU A CA 1
ATOM 2579 C C . LEU A 1 332 ? 10.431 58.776 -16.259 1.00 50.38 332 LEU A C 1
ATOM 2581 O O . LEU A 1 332 ? 10.308 57.755 -16.942 1.00 50.38 332 LEU A O 1
ATOM 2585 N N . GLU A 1 333 ? 11.640 59.265 -15.948 1.00 55.44 333 GLU A N 1
ATOM 2586 C CA . GLU A 1 333 ? 12.903 58.653 -16.409 1.00 55.44 333 GLU A CA 1
ATOM 2587 C C . GLU A 1 333 ? 13.070 57.193 -15.947 1.00 55.44 333 GLU A C 1
ATOM 2589 O O . GLU A 1 333 ? 13.618 56.362 -16.679 1.00 55.44 333 GLU A O 1
ATOM 2594 N N . ASP A 1 334 ? 12.589 56.857 -14.745 1.00 54.69 334 ASP A N 1
ATOM 2595 C CA . ASP A 1 334 ? 12.660 55.487 -14.230 1.00 54.69 334 ASP A CA 1
ATOM 2596 C C . ASP A 1 334 ? 11.628 54.579 -14.929 1.00 54.69 334 ASP A C 1
ATOM 2598 O O . ASP A 1 334 ? 11.924 53.413 -15.201 1.00 54.69 334 ASP A O 1
ATOM 2602 N N . THR A 1 335 ? 10.468 55.119 -15.327 1.00 51.47 335 THR A N 1
ATOM 2603 C CA . THR A 1 335 ? 9.427 54.357 -16.041 1.00 51.47 335 THR A CA 1
ATOM 2604 C C . THR A 1 335 ? 9.789 54.047 -17.497 1.00 51.47 335 THR A C 1
ATOM 2606 O O . THR A 1 335 ? 9.626 52.906 -17.928 1.00 51.47 335 THR A O 1
ATOM 2609 N N . GLU A 1 336 ? 10.375 54.986 -18.252 1.00 55.53 336 GLU A N 1
ATOM 2610 C CA . GLU A 1 336 ? 10.858 54.709 -19.619 1.00 55.53 336 GLU A CA 1
ATOM 2611 C C . GLU A 1 336 ? 11.977 53.658 -19.636 1.00 55.53 336 GLU A C 1
ATOM 2613 O O . GLU A 1 336 ? 12.118 52.868 -20.579 1.00 55.53 336 GLU A O 1
ATOM 2618 N N . LYS A 1 337 ? 12.794 53.640 -18.581 1.00 58.62 337 LYS A N 1
ATOM 2619 C CA . LYS A 1 337 ? 13.889 52.688 -18.430 1.00 58.62 337 LYS A CA 1
ATOM 2620 C C . LYS A 1 337 ? 13.388 51.289 -18.075 1.00 58.62 337 LYS A C 1
ATOM 2622 O O . LYS A 1 337 ? 13.901 50.323 -18.639 1.00 58.62 337 LYS A O 1
ATOM 2627 N N . GLU A 1 338 ? 12.375 51.175 -17.216 1.00 56.75 338 GLU A N 1
ATOM 2628 C CA . GLU A 1 338 ? 11.711 49.896 -16.925 1.00 56.75 338 GLU A CA 1
ATOM 2629 C C . GLU A 1 338 ? 10.953 49.345 -18.144 1.00 56.75 338 GLU A C 1
ATOM 2631 O O . GLU A 1 338 ? 11.017 48.143 -18.404 1.00 56.75 338 GLU A O 1
ATOM 2636 N N . VAL A 1 339 ? 10.310 50.198 -18.953 1.00 56.16 339 VAL A N 1
ATOM 2637 C CA . VAL A 1 339 ? 9.639 49.772 -20.196 1.00 56.16 339 VAL A CA 1
ATOM 2638 C C . VAL A 1 339 ? 10.644 49.235 -21.223 1.00 56.16 339 VAL A C 1
ATOM 2640 O O . VAL A 1 339 ? 10.411 48.168 -21.790 1.00 56.16 339 VAL A O 1
ATOM 2643 N N . ARG A 1 340 ? 11.806 49.885 -21.405 1.00 58.84 340 ARG A N 1
ATOM 2644 C CA . ARG A 1 340 ? 12.883 49.353 -22.268 1.00 58.84 340 ARG A CA 1
ATOM 2645 C C . ARG A 1 340 ? 13.437 48.015 -21.781 1.00 58.84 340 ARG A C 1
ATOM 2647 O O . ARG A 1 340 ? 13.698 47.138 -22.597 1.00 58.84 340 ARG A O 1
ATOM 2654 N N . GLU A 1 341 ? 13.610 47.840 -20.470 1.00 59.56 341 GLU A N 1
ATOM 2655 C CA . GLU A 1 341 ? 14.069 46.558 -19.921 1.00 59.56 341 GLU A CA 1
ATOM 2656 C C . GLU A 1 341 ? 13.031 45.437 -20.121 1.00 59.56 341 GLU A C 1
ATOM 2658 O O . GLU A 1 341 ? 13.416 44.281 -20.291 1.00 59.56 341 GLU A O 1
ATOM 2663 N N . LEU A 1 342 ? 11.731 45.752 -20.154 1.00 53.78 342 LEU A N 1
ATOM 2664 C CA . LEU A 1 342 ? 10.665 44.782 -20.433 1.00 53.78 342 LEU A CA 1
ATOM 2665 C C . LEU A 1 342 ? 10.557 44.413 -21.924 1.00 53.78 342 LEU A C 1
ATOM 2667 O O . LEU A 1 342 ? 10.351 43.237 -22.231 1.00 53.78 342 LEU A O 1
ATOM 2671 N N . GLU A 1 343 ? 10.748 45.365 -22.843 1.00 55.56 343 GLU A N 1
ATOM 2672 C CA . GLU A 1 343 ? 10.785 45.101 -24.294 1.00 55.56 343 GLU A CA 1
ATOM 2673 C C . GLU A 1 343 ? 11.981 44.211 -24.688 1.00 55.56 343 GLU A C 1
ATOM 2675 O O . GLU A 1 343 ? 11.823 43.267 -25.468 1.00 55.56 343 GLU A O 1
ATOM 2680 N N . ASP A 1 344 ? 13.149 44.423 -24.070 1.00 58.19 344 ASP A N 1
ATOM 2681 C CA . ASP A 1 344 ? 14.339 43.581 -24.270 1.00 58.19 344 ASP A CA 1
ATOM 2682 C C . ASP A 1 344 ? 14.124 42.132 -23.763 1.00 58.19 344 ASP A C 1
ATOM 2684 O O . ASP A 1 344 ? 14.695 41.178 -24.302 1.00 58.19 344 ASP A O 1
ATOM 2688 N N . ILE A 1 345 ? 13.272 41.928 -22.746 1.00 56.50 345 ILE A N 1
ATOM 2689 C CA . ILE A 1 345 ? 12.935 40.597 -22.204 1.00 56.50 345 ILE A CA 1
ATOM 2690 C C . ILE A 1 345 ? 11.935 39.846 -23.105 1.00 56.50 345 ILE A C 1
ATOM 2692 O O . ILE A 1 345 ? 12.030 38.619 -23.227 1.00 56.50 345 ILE A O 1
ATOM 2696 N N . GLU A 1 346 ? 10.993 40.540 -23.754 1.00 53.53 346 GLU A N 1
ATOM 2697 C CA . GLU A 1 346 ? 10.076 39.925 -24.728 1.00 53.53 346 GLU A CA 1
ATOM 2698 C C . GLU A 1 346 ? 10.796 39.481 -26.014 1.00 53.53 346 GLU A C 1
ATOM 2700 O O . GLU A 1 346 ? 10.478 38.410 -26.546 1.00 53.53 346 GLU A O 1
ATOM 2705 N N . GLU A 1 347 ? 11.809 40.224 -26.479 1.00 55.47 347 GLU A N 1
ATOM 2706 C CA . GLU A 1 347 ? 12.638 39.815 -27.625 1.00 55.47 347 GLU A CA 1
ATOM 2707 C C . GLU A 1 347 ? 13.442 38.531 -27.339 1.00 55.47 347 GLU A C 1
ATOM 2709 O O . GLU A 1 347 ? 13.495 37.631 -28.186 1.00 55.47 347 GLU A O 1
ATOM 2714 N N . ASP A 1 348 ? 13.996 38.385 -26.131 1.00 53.84 348 ASP A N 1
ATOM 2715 C CA . ASP A 1 348 ? 14.737 37.181 -25.722 1.00 53.84 348 ASP A CA 1
ATOM 2716 C C . ASP A 1 348 ? 13.808 35.968 -25.481 1.00 53.84 348 ASP A C 1
ATOM 2718 O O . ASP A 1 348 ? 14.191 34.819 -25.732 1.00 53.84 348 ASP A O 1
ATOM 2722 N N . ALA A 1 349 ? 12.562 36.194 -25.046 1.00 52.53 349 ALA A N 1
ATOM 2723 C CA . ALA A 1 349 ? 11.558 35.139 -24.876 1.00 52.53 349 ALA A CA 1
ATOM 2724 C C . ALA A 1 349 ? 10.980 34.643 -26.217 1.00 52.53 349 ALA A C 1
ATOM 2726 O O . ALA A 1 349 ? 10.699 33.450 -26.362 1.00 52.53 349 ALA A O 1
ATOM 2727 N N . GLY A 1 350 ? 10.856 35.526 -27.214 1.00 50.06 350 GLY A N 1
ATOM 2728 C CA . GLY A 1 350 ? 10.396 35.190 -28.565 1.00 50.06 350 GLY A CA 1
ATOM 2729 C C . GLY A 1 350 ? 11.386 34.351 -29.385 1.00 50.06 350 GLY A C 1
ATOM 2730 O O . GLY A 1 350 ? 10.970 33.632 -30.292 1.00 50.06 350 GLY A O 1
ATOM 2731 N N . MET A 1 351 ? 12.683 34.370 -29.053 1.00 51.72 351 MET A N 1
ATOM 2732 C CA . MET A 1 351 ? 13.702 33.559 -29.742 1.00 51.72 351 MET A CA 1
ATOM 2733 C C . MET A 1 351 ? 13.804 32.103 -29.250 1.00 51.72 351 MET A C 1
ATOM 2735 O O . MET A 1 351 ? 14.546 31.315 -29.839 1.00 51.72 351 MET A O 1
ATOM 2739 N N . ALA A 1 352 ? 13.077 31.714 -28.196 1.00 49.81 352 ALA A N 1
ATOM 2740 C CA . ALA A 1 352 ? 13.149 30.365 -27.626 1.00 49.81 352 ALA A CA 1
ATOM 2741 C C . ALA A 1 352 ? 12.074 29.383 -28.146 1.00 49.81 352 ALA A C 1
ATOM 2743 O O . ALA A 1 352 ? 12.141 28.200 -27.811 1.00 49.81 352 ALA A O 1
ATOM 2744 N N . GLU A 1 353 ? 11.102 29.829 -28.954 1.00 50.88 353 GLU A N 1
ATOM 2745 C CA . GLU A 1 353 ? 10.010 28.970 -29.458 1.00 50.88 353 GLU A CA 1
ATOM 2746 C C . GLU A 1 353 ? 10.220 28.388 -30.873 1.00 50.88 353 GLU A C 1
ATOM 2748 O O . GLU A 1 353 ? 9.399 27.583 -31.310 1.00 50.88 353 GLU A O 1
ATOM 2753 N N . ASP A 1 354 ? 11.325 28.693 -31.565 1.00 49.94 354 ASP A N 1
ATOM 2754 C CA . ASP A 1 354 ? 11.529 28.263 -32.965 1.00 49.94 354 ASP A CA 1
ATOM 2755 C C . ASP A 1 354 ? 12.510 27.088 -33.186 1.00 49.94 354 ASP A C 1
ATOM 2757 O O . ASP A 1 354 ? 12.740 26.699 -34.330 1.00 49.94 354 ASP A O 1
ATOM 2761 N N . ASP A 1 355 ? 13.025 26.441 -32.133 1.00 49.81 355 ASP A N 1
ATOM 2762 C CA . ASP A 1 355 ? 13.853 25.226 -32.258 1.00 49.81 355 ASP A CA 1
ATOM 2763 C C . ASP A 1 355 ? 13.484 24.147 -31.206 1.00 49.81 355 ASP A C 1
ATOM 2765 O O . ASP A 1 355 ? 14.191 23.973 -30.215 1.00 49.81 355 ASP A O 1
ATOM 2769 N N . GLU A 1 356 ? 12.389 23.397 -31.428 1.00 40.62 356 GLU A N 1
ATOM 2770 C CA . GLU A 1 356 ? 12.307 21.920 -31.233 1.00 40.62 356 GLU A CA 1
ATOM 2771 C C . GLU A 1 356 ? 11.008 21.270 -31.756 1.00 40.62 356 GLU A C 1
ATOM 2773 O O . GLU A 1 356 ? 9.898 21.593 -31.270 1.00 40.62 356 GLU A O 1
#

Sequence (356 aa):
MGQLSPRRGYDWKRTDGALKHVSVGAAGVWGVNKHGMIYYRVGTYGDENSVGSRWQSVAGRLTHISVGRDVVWGVSADDNIYRRTGISMQNPTGTGWVRVSGKLRVVDVSSTSNAVWGVTSRQRIYRWTGSTWTLIPGRLSFVSVGLSGVWGVNSAGYIYYRVGTAYNENSAGTDWKQVPGALAKISVGNGIVWGVNKIGAIYYREGITRDNPTGTRWVGDSRGLTTLDVSSSSNQVWGVKREGAIYKKMGIISASKRTVEAGETLQDLRDVLLDLKEAAEIEQETRELEDMEEDAEKELRELEDMGEDADIEEDPEEEMRELEDMEEDAGLEDTEKEVRELEDIEEDAGMAEDDE

InterPro domains:
  IPR006624 Beta-propeller repeat TECPR [PF06462] (29-58)
  IPR006624 Beta-propeller repeat TECPR [PF19193] (97-257)
  IPR006624 Beta-propeller repeat TECPR [SM00706] (10-43)
  IPR006624 Beta-propeller repeat TECPR [SM00706] (53-86)
  IPR006624 Beta-propeller repeat TECPR [SM00706] (95-130)
  IPR006624 Beta-propeller repeat TECPR [SM00706] (131-164)
  IPR006624 Beta-propeller repeat TECPR [SM00706] (174-207)
  IPR006624 Beta-propeller repeat TECPR [SM00706] (216-251)
  IPR051513 Tectonin beta-propeller repeat-containing [PTHR23250] (95-258)

Organism: Branchiostoma floridae (NCBI:txid7739)

pLDDT: mean 85.47, std 16.87, range [33.25, 98.88]

Foldseek 3Di:
DDQDKWDPFDDKDWDDDFFPAWEQALLAIKGAHPQQWIWGQAPGHNPVVDPGDDTDTADDGFPEWEDAQQKIWGAHPQQWIWIAAQDDPVRSNGDDIDTDDDGFPYWYAANYPRWIKGAHPQQWIWTDLPRDTDTQDDGFPEWEQALLFIKGAHPQQWIWGAAPGRNPVNDSGDDTDTADDGFPYKEDAAQKIKGAHPQQKIWIAIQPDPVRSNGDDIDTDRPRFPDWYAHNVFRKIWTAHPRRTIIIGHDGGHSVRVVVVVVVVVVVVVVVVVVVVVVVVVVVVVVVVVVVVVVVVVVVVVVVVVVVPDDDPDDPVVVVVVVVVVCVVVVVVVVVVVVVVVVVVVVVVVVPPPDD

Secondary structure (DSSP, 8-state):
----PPEE-SPPEEESS--SEEEEETTEEEEE-TT-EEEEETT-SS-SS---S-EEEEEEE-SEEEE-SS-EEEE-TT-EEEEEE---SS-TT-SEEEEEEEE-SEEEE-TTT--EEEE-TT--EEEE-SSSEEEESS--SEEEEETTEEEEE-TT--EEEETT-TT-TT---S-EEEESS--SEEEE-SS-EEEE-TT--EEEEE---SS-TT-SEEEEE---EEEEEE-TTT--EEEEETT--EEEE--EE-HHHHHHHHHHHHHHHHHHHHHHHHHHHHHHHHHHHHHHHHHHHHHHHHHHHHTTS------HHHHHHHHHHHHHHTTHHHHHHHHHHHHHHHHHHHTTSS--